Protein AF-A0A1S5WII3-F1 (afdb_monomer)

pLDDT: mean 76.8, std 13.53, range [37.09, 96.19]

Mean predicted aligned error: 13.71 Å

Secondary structure (DSSP, 8-state):
-HHHHHHHHHHHHHHHHHHHHHHHHHHHHHHHHHH-HHHHHHHHHHHHTTS-HHHHHHHHHHHHHHHHHHHHHHHHHHHHHHHHHHHHHHHHHS--HHHHHHHHHHHHHHHHHHHHHHHHHHH----SSS----TTTSGGGGTTS-TTPPPPGGGGT--TTTTTSSS------HHHHHHHTPPPHHHHHHHHHHHHHHHHHHHHHHHHHH-

Organism: Taenia solium (NCBI:txid6204)

Sequence (211 aa):
MNCLLGCVRLILAFLNLLLFIAFAVVGVIGLLLKYNSKFLFGLLEKATAKWPQKEMQDVVQFIQSNGSGLAIGFIVLGFAVAIIALIGLFALFCKNRFLGFIYIALLAVLSIIELGLIIYLFAIPGNDGGEFCCGLKGFGDFDGLLPSLQYPPPCCKVNITTASSAQPPKTCDQNEAKKESVGGCSEKVEDFLAKYKSLFIGISCGVLVFQ

Solvent-accessible surface area (backbone atoms only — not comparable to full-atom values): 11504 Å² total; per-residue (Å²): 117,68,66,61,56,49,50,52,51,52,50,52,39,51,51,25,50,52,48,21,53,55,25,40,50,41,15,50,49,13,48,39,49,66,77,29,64,70,58,39,51,53,50,48,52,60,51,56,75,74,51,63,76,72,67,46,55,57,51,50,51,47,44,70,76,41,34,71,57,53,20,50,48,32,29,53,55,13,43,51,52,17,52,49,22,48,43,43,36,47,21,69,71,68,69,39,67,68,46,40,51,51,37,52,53,52,49,54,53,49,54,51,51,51,52,51,49,53,52,46,59,65,72,53,83,83,82,70,97,69,75,60,46,12,53,59,81,7,61,72,72,59,65,89,79,47,101,81,65,72,49,62,46,38,24,53,72,37,61,73,79,57,60,77,58,92,61,84,66,82,77,30,45,74,68,51,23,60,69,58,61,30,49,24,36,46,63,53,39,50,50,54,38,69,73,41,40,69,57,54,51,50,51,53,50,52,51,61,75,70,103

Structure (mmCIF, N/CA/C/O backbone):
data_AF-A0A1S5WII3-F1
#
_entry.id   AF-A0A1S5WII3-F1
#
loop_
_atom_site.group_PDB
_atom_site.id
_atom_site.type_symbol
_atom_site.label_atom_id
_atom_site.label_alt_id
_atom_site.label_comp_id
_atom_site.label_asym_id
_atom_site.label_entity_id
_atom_site.label_seq_id
_atom_site.pdbx_PDB_ins_code
_atom_site.Cartn_x
_atom_site.Cartn_y
_atom_site.Cartn_z
_atom_site.occupancy
_atom_site.B_iso_or_equiv
_atom_site.auth_seq_id
_atom_site.auth_comp_id
_atom_site.auth_asym_id
_atom_site.auth_atom_id
_atom_site.pdbx_PDB_model_num
ATOM 1 N N . MET A 1 1 ? -30.736 15.288 17.020 1.00 61.25 1 MET A N 1
ATOM 2 C CA . MET A 1 1 ? -29.401 15.169 16.378 1.00 61.25 1 MET A CA 1
ATOM 3 C C . MET A 1 1 ? -28.445 14.177 17.058 1.00 61.25 1 MET A C 1
ATOM 5 O O . MET A 1 1 ? -27.519 13.725 16.401 1.00 61.25 1 MET A O 1
ATOM 9 N N . ASN A 1 2 ? -28.673 13.752 18.311 1.00 71.12 2 ASN A N 1
ATOM 10 C CA . ASN A 1 2 ? -27.743 12.849 19.019 1.00 71.12 2 ASN A CA 1
ATOM 11 C C . ASN A 1 2 ? -27.770 11.385 18.535 1.00 71.12 2 ASN A C 1
ATOM 13 O O . ASN A 1 2 ? -26.749 10.708 18.592 1.00 71.12 2 ASN A O 1
ATOM 17 N N . CYS A 1 3 ? -28.907 10.904 18.017 1.00 76.81 3 CYS A N 1
ATOM 18 C CA . CYS A 1 3 ? -29.034 9.530 17.515 1.00 76.81 3 CYS A CA 1
ATOM 19 C C . CYS A 1 3 ? -28.255 9.314 16.200 1.00 76.81 3 CYS A C 1
ATOM 21 O O . CYS A 1 3 ? -27.543 8.323 16.064 1.00 76.81 3 CYS A O 1
ATOM 23 N N . LEU A 1 4 ? -28.297 10.293 15.284 1.00 81.94 4 LEU A N 1
ATOM 24 C CA . LEU A 1 4 ? -27.540 10.268 14.025 1.00 81.94 4 LEU A CA 1
ATOM 25 C C . LEU A 1 4 ? -26.026 10.237 14.289 1.00 81.94 4 LEU A C 1
ATOM 27 O O . LEU A 1 4 ? -25.313 9.412 13.729 1.00 81.94 4 LEU A O 1
ATOM 31 N N . LEU A 1 5 ? -25.543 11.086 15.203 1.00 80.00 5 LEU A N 1
ATOM 32 C CA . LEU A 1 5 ? -24.127 11.138 15.572 1.00 80.00 5 LEU A CA 1
ATOM 33 C C . LEU A 1 5 ? -23.656 9.843 16.260 1.00 80.00 5 LEU A C 1
ATOM 35 O O . LEU A 1 5 ? -22.526 9.408 16.048 1.00 80.00 5 LEU A O 1
ATOM 39 N N . GLY A 1 6 ? -24.525 9.214 17.060 1.00 82.56 6 GLY A N 1
ATOM 40 C CA . GLY A 1 6 ? -24.278 7.892 17.639 1.00 82.56 6 GLY A CA 1
ATOM 41 C C . GLY A 1 6 ? -24.172 6.795 16.575 1.00 82.56 6 GLY A C 1
ATOM 42 O O . GLY A 1 6 ? -23.218 6.021 16.603 1.00 82.56 6 GLY A O 1
ATOM 43 N N . CYS A 1 7 ? -25.089 6.779 15.601 1.00 86.62 7 CYS A N 1
ATOM 44 C CA . CYS A 1 7 ? -25.053 5.833 14.481 1.00 86.62 7 CYS A CA 1
ATOM 45 C C . CYS A 1 7 ? -23.774 5.983 13.651 1.00 86.62 7 CYS A C 1
ATOM 47 O O . CYS A 1 7 ? -23.116 4.987 13.369 1.00 86.62 7 CYS A O 1
ATOM 49 N N . VAL A 1 8 ? -23.374 7.216 13.323 1.00 87.06 8 VAL A N 1
ATOM 50 C CA . VAL A 1 8 ? -22.140 7.479 12.562 1.00 87.06 8 VAL A CA 1
ATOM 51 C C . VAL A 1 8 ? -20.910 6.940 13.294 1.00 87.06 8 VAL A C 1
ATOM 53 O O . VAL A 1 8 ? -20.083 6.271 12.684 1.00 87.06 8 VAL A O 1
ATOM 56 N N . ARG A 1 9 ? -20.797 7.152 14.611 1.00 86.19 9 ARG A N 1
ATOM 57 C CA . ARG A 1 9 ? -19.676 6.606 15.398 1.00 86.19 9 ARG A CA 1
ATOM 58 C C . ARG A 1 9 ? -19.651 5.084 15.411 1.00 86.19 9 ARG A C 1
ATOM 60 O O . ARG A 1 9 ? -18.575 4.505 15.335 1.00 86.19 9 ARG A O 1
ATOM 67 N N . LEU A 1 10 ? -20.818 4.451 15.510 1.00 87.94 10 LEU A N 1
ATOM 68 C CA . LEU A 1 10 ? -20.926 2.996 15.509 1.00 87.94 10 LEU A CA 1
ATOM 69 C C . LEU A 1 10 ? -20.532 2.408 14.147 1.00 87.94 10 LEU A C 1
ATOM 71 O O . LEU A 1 10 ? -19.788 1.432 14.101 1.00 87.94 10 LEU A O 1
ATOM 75 N N . ILE A 1 11 ? -20.952 3.048 13.052 1.00 90.50 11 ILE A N 1
ATOM 76 C CA . ILE A 1 11 ? -20.539 2.681 11.692 1.00 90.50 11 ILE A CA 1
ATOM 77 C C . ILE A 1 11 ? -19.024 2.842 11.537 1.00 90.50 11 ILE A C 1
ATOM 79 O O . ILE A 1 11 ? -18.358 1.902 11.119 1.00 90.50 11 ILE A O 1
ATOM 83 N N . LEU A 1 12 ? -18.454 3.983 11.935 1.00 87.50 12 LEU A N 1
ATOM 84 C CA . LEU A 1 12 ? -17.006 4.218 11.855 1.00 87.50 12 LEU A CA 1
ATOM 85 C C . LEU A 1 12 ? -16.199 3.229 12.707 1.00 87.50 12 LEU A C 1
ATOM 87 O O . LEU A 1 12 ? -15.125 2.796 12.291 1.00 87.50 12 LEU A O 1
ATOM 91 N N . ALA A 1 13 ? -16.705 2.849 13.882 1.00 90.25 13 ALA A N 1
ATOM 92 C CA . ALA A 1 13 ? -16.065 1.848 14.731 1.00 90.25 13 ALA A CA 1
ATOM 93 C C . ALA A 1 13 ? -16.094 0.465 14.069 1.00 90.25 13 ALA A C 1
ATOM 95 O O . ALA A 1 13 ? -15.082 -0.232 14.048 1.00 90.25 13 ALA A O 1
ATOM 96 N N . PHE A 1 14 ? -17.230 0.093 13.477 1.00 92.38 14 PHE A N 1
ATOM 97 C CA . PHE A 1 14 ? -17.367 -1.155 12.733 1.00 92.38 14 PHE A CA 1
ATOM 98 C C . PHE A 1 14 ? -16.439 -1.200 11.510 1.00 92.38 14 PHE A C 1
ATOM 100 O O . PHE A 1 14 ? -15.749 -2.195 11.302 1.00 92.38 14 PHE A O 1
ATOM 107 N N . LEU A 1 15 ? -16.357 -0.112 10.742 1.00 91.00 15 LEU A N 1
ATOM 108 C CA . LEU A 1 15 ? -15.460 -0.006 9.590 1.00 91.00 15 LEU A CA 1
ATOM 109 C C . LEU A 1 15 ? -13.981 -0.093 9.999 1.00 91.00 15 LEU A C 1
ATOM 111 O O . LEU A 1 15 ? -13.233 -0.845 9.380 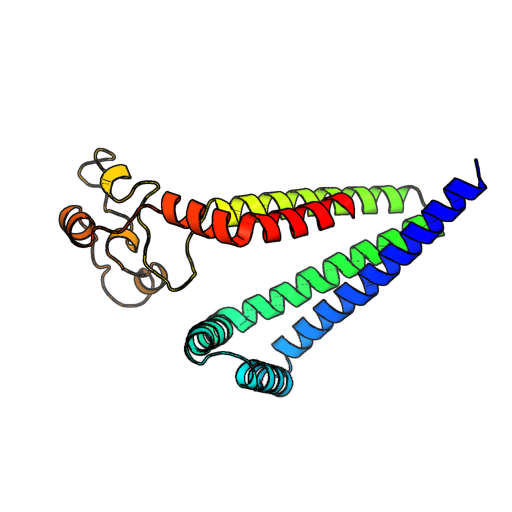1.00 91.00 15 LEU A O 1
ATOM 115 N N . ASN A 1 16 ? -13.564 0.594 11.069 1.00 90.50 16 ASN A N 1
ATOM 116 C CA . ASN A 1 16 ? -12.197 0.478 11.597 1.00 90.50 16 ASN A CA 1
ATOM 117 C C . ASN A 1 16 ? -11.889 -0.933 12.115 1.00 90.50 16 ASN A C 1
ATOM 119 O O . ASN A 1 16 ? -10.779 -1.424 11.930 1.00 90.50 16 ASN A O 1
ATOM 123 N N . LEU A 1 17 ? -12.863 -1.615 12.723 1.00 93.75 17 LEU A N 1
ATOM 124 C CA . LEU A 1 17 ? -12.699 -3.007 13.138 1.00 93.75 17 LEU A CA 1
ATOM 125 C C . LEU A 1 17 ? -12.511 -3.938 11.932 1.00 93.75 17 LEU A C 1
ATOM 127 O O . LEU A 1 17 ? -11.623 -4.790 11.951 1.00 93.75 17 LEU A O 1
ATOM 131 N N . LEU A 1 18 ? -13.306 -3.766 10.872 1.00 93.88 18 LEU A N 1
ATOM 132 C CA . LEU A 1 18 ? -13.131 -4.523 9.631 1.00 93.88 18 LEU A CA 1
ATOM 133 C C . LEU A 1 18 ? -11.765 -4.251 8.993 1.00 93.88 18 LEU A C 1
ATOM 135 O O . LEU A 1 18 ? -11.091 -5.196 8.581 1.00 93.88 18 LEU A O 1
ATOM 139 N N . LEU A 1 19 ? -11.335 -2.987 8.962 1.00 90.56 19 LEU A N 1
ATOM 140 C CA . LEU A 1 19 ? -10.027 -2.592 8.443 1.00 90.56 19 LEU A CA 1
ATOM 141 C C . LEU A 1 19 ? -8.892 -3.243 9.243 1.00 90.56 19 LEU A C 1
ATOM 143 O O . LEU A 1 19 ? -7.985 -3.828 8.655 1.00 90.56 19 LEU A O 1
ATOM 147 N N . PHE A 1 20 ? -8.978 -3.210 10.577 1.00 95.25 20 PHE A N 1
ATOM 148 C CA . PHE A 1 20 ? -8.027 -3.875 11.466 1.00 95.25 20 PHE A CA 1
ATOM 149 C C . PHE A 1 20 ? -7.900 -5.365 11.139 1.00 95.25 20 PHE A C 1
ATOM 151 O O . PHE A 1 20 ? -6.789 -5.853 10.943 1.00 95.25 20 PHE A O 1
ATOM 158 N N . ILE A 1 21 ? -9.026 -6.078 11.031 1.00 95.75 21 ILE A N 1
ATOM 159 C CA . ILE A 1 21 ? -9.029 -7.517 10.738 1.00 95.75 21 ILE A CA 1
ATOM 160 C C . ILE A 1 21 ? -8.414 -7.785 9.360 1.00 95.75 21 ILE A C 1
ATOM 162 O O . ILE A 1 21 ? -7.539 -8.642 9.238 1.00 95.75 21 ILE A O 1
ATOM 166 N N . ALA A 1 22 ? -8.829 -7.044 8.329 1.00 94.00 22 ALA A N 1
ATOM 167 C CA . ALA A 1 22 ? -8.343 -7.235 6.966 1.00 94.00 22 ALA A CA 1
ATOM 168 C C . ALA A 1 22 ? -6.824 -7.024 6.864 1.00 94.00 22 ALA A C 1
ATOM 170 O O . ALA A 1 22 ? -6.108 -7.881 6.343 1.00 94.00 22 ALA A O 1
ATOM 171 N N . PHE A 1 23 ? -6.310 -5.923 7.411 1.00 94.75 23 PHE A N 1
ATOM 172 C CA . PHE A 1 23 ? -4.886 -5.600 7.332 1.00 94.75 23 PHE A CA 1
ATOM 173 C C . PHE A 1 23 ? -4.023 -6.444 8.279 1.00 94.75 23 PHE A C 1
ATOM 175 O O . PHE A 1 23 ? -2.887 -6.771 7.931 1.00 94.75 23 PHE A O 1
ATOM 182 N N . ALA A 1 24 ? -4.565 -6.904 9.412 1.00 96.19 24 ALA A N 1
ATOM 183 C CA . ALA A 1 24 ? -3.902 -7.911 10.239 1.00 96.19 24 ALA A CA 1
ATOM 184 C C . ALA A 1 24 ? -3.731 -9.233 9.474 1.00 96.19 24 ALA A C 1
ATOM 186 O O . ALA A 1 24 ? -2.649 -9.819 9.502 1.00 96.19 24 ALA A O 1
ATOM 187 N N . VAL A 1 25 ? -4.754 -9.677 8.731 1.00 95.88 25 VAL A N 1
ATOM 188 C CA . VAL A 1 25 ? -4.652 -10.857 7.856 1.00 95.88 25 VAL A CA 1
ATOM 189 C C . VAL A 1 25 ? -3.589 -10.648 6.777 1.00 95.88 25 VAL A C 1
ATOM 191 O O . VAL A 1 25 ? -2.767 -11.539 6.575 1.00 95.88 25 VAL A O 1
ATOM 194 N N . VAL A 1 26 ? -3.535 -9.476 6.135 1.00 94.12 26 VAL A N 1
ATOM 195 C CA . VAL A 1 26 ? -2.478 -9.147 5.156 1.00 94.12 26 VAL A CA 1
ATOM 196 C C . VAL A 1 26 ? -1.083 -9.218 5.788 1.00 94.12 26 VAL A C 1
ATOM 198 O O . VAL A 1 26 ? -0.190 -9.847 5.219 1.00 94.12 26 VAL A O 1
ATOM 201 N N . GLY A 1 27 ? -0.892 -8.653 6.984 1.00 95.25 27 GLY A N 1
ATOM 202 C CA . GLY A 1 27 ? 0.381 -8.721 7.709 1.00 95.25 27 GLY A CA 1
ATOM 203 C C . GLY A 1 27 ? 0.788 -10.156 8.061 1.00 95.25 27 GLY A C 1
ATOM 204 O O . GLY A 1 27 ? 1.945 -10.543 7.875 1.00 95.25 27 GLY A O 1
ATOM 205 N N . VAL A 1 28 ? -0.170 -10.984 8.494 1.00 96.19 28 VAL A N 1
ATOM 206 C CA . VAL A 1 28 ? 0.046 -12.417 8.761 1.00 96.19 28 VAL A CA 1
ATOM 207 C C . VAL A 1 28 ? 0.386 -13.179 7.479 1.00 96.19 28 VAL A C 1
ATOM 209 O O . VAL A 1 28 ? 1.297 -14.005 7.492 1.00 96.19 28 VAL A O 1
ATOM 212 N N . ILE A 1 29 ? -0.277 -12.889 6.357 1.00 92.19 29 ILE A N 1
ATOM 213 C CA . ILE A 1 29 ? 0.077 -13.460 5.049 1.00 92.19 29 ILE A CA 1
ATOM 214 C C . ILE A 1 29 ? 1.508 -13.063 4.674 1.00 92.19 29 ILE A C 1
ATOM 216 O O . ILE A 1 29 ? 2.274 -13.925 4.254 1.00 92.19 29 ILE A O 1
ATOM 220 N N . GLY A 1 30 ? 1.907 -11.807 4.886 1.00 91.44 30 GLY A N 1
ATOM 221 C CA . GLY A 1 30 ? 3.286 -11.356 4.686 1.00 91.44 30 GLY A CA 1
ATOM 222 C C . GLY A 1 30 ? 4.299 -12.149 5.523 1.00 91.44 30 GLY A C 1
ATOM 223 O O . GLY A 1 30 ? 5.314 -12.608 4.994 1.00 91.44 30 GLY A O 1
ATOM 224 N N . LEU A 1 31 ? 4.000 -12.391 6.806 1.00 93.38 31 LEU A N 1
ATOM 225 C CA . LEU A 1 31 ? 4.823 -13.239 7.682 1.00 93.38 31 LEU A CA 1
ATOM 226 C C . LEU A 1 31 ? 4.920 -14.673 7.156 1.00 93.38 31 LEU A C 1
ATOM 228 O O . LEU A 1 31 ? 6.014 -15.236 7.103 1.00 93.38 31 LEU A O 1
ATOM 232 N N . LEU A 1 32 ? 3.797 -15.260 6.738 1.00 91.38 32 LEU A N 1
ATOM 233 C CA . LEU A 1 32 ? 3.771 -16.608 6.175 1.00 91.38 32 LEU A CA 1
ATOM 234 C C . LEU A 1 32 ? 4.568 -16.686 4.870 1.00 91.38 32 LEU A C 1
ATOM 236 O O . LEU A 1 32 ? 5.340 -17.621 4.694 1.00 91.38 32 LEU A O 1
ATOM 240 N N . LEU A 1 33 ? 4.453 -15.694 3.988 1.00 86.19 33 LEU A N 1
ATOM 241 C CA . LEU A 1 33 ? 5.244 -15.629 2.759 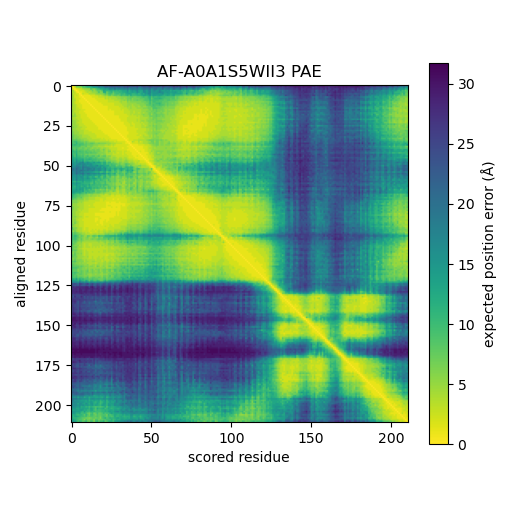1.00 86.19 33 LEU A CA 1
ATOM 242 C C . LEU A 1 33 ? 6.746 -15.526 3.053 1.00 86.19 33 LEU A C 1
ATOM 244 O O . LEU A 1 33 ? 7.544 -16.152 2.359 1.00 86.19 33 LEU A O 1
ATOM 248 N N . LYS A 1 34 ? 7.141 -14.774 4.089 1.00 87.94 34 LYS A N 1
ATOM 249 C CA . LYS A 1 34 ? 8.554 -14.595 4.449 1.00 87.94 34 LYS A CA 1
ATOM 250 C C . LYS A 1 34 ? 9.165 -15.819 5.130 1.00 87.94 34 LYS A C 1
ATOM 252 O O . LYS A 1 34 ? 10.302 -16.175 4.825 1.00 87.94 34 LYS A O 1
ATOM 257 N N . TYR A 1 35 ? 8.449 -16.421 6.076 1.00 89.44 35 TYR A N 1
ATOM 258 C CA . TYR A 1 35 ? 9.001 -17.438 6.977 1.00 89.44 35 TYR A CA 1
ATOM 259 C C . TYR A 1 35 ? 8.551 -18.866 6.657 1.00 89.44 35 TYR A C 1
ATOM 261 O O . TYR A 1 35 ? 9.137 -19.814 7.176 1.00 89.44 35 TYR A O 1
ATOM 269 N N . ASN A 1 36 ? 7.542 -19.052 5.802 1.00 89.38 36 ASN A N 1
ATOM 270 C CA . ASN A 1 36 ? 7.008 -20.366 5.462 1.00 89.38 36 ASN A CA 1
ATOM 271 C C . ASN A 1 36 ? 7.090 -20.633 3.951 1.00 89.38 36 ASN A C 1
ATOM 273 O O . ASN A 1 36 ? 6.155 -20.386 3.189 1.00 89.38 36 ASN A O 1
ATOM 277 N N . SER A 1 37 ? 8.212 -21.221 3.526 1.00 81.38 37 SER A N 1
ATOM 278 C CA . SER A 1 37 ? 8.442 -21.594 2.125 1.00 81.38 37 SER A CA 1
ATOM 279 C C . SER A 1 37 ? 7.389 -22.568 1.589 1.00 81.38 37 SER A C 1
ATOM 281 O O . SER A 1 37 ? 6.963 -22.421 0.449 1.00 81.38 37 SER A O 1
ATOM 283 N N . LYS A 1 38 ? 6.899 -23.515 2.405 1.00 87.12 38 LYS A N 1
ATOM 284 C CA . LYS A 1 38 ? 5.834 -24.453 2.001 1.00 87.12 38 LYS A CA 1
ATOM 285 C C . LYS A 1 38 ? 4.534 -23.724 1.672 1.00 87.12 38 LYS A C 1
ATOM 287 O O . LYS A 1 38 ? 3.862 -24.077 0.707 1.00 87.12 38 LYS A O 1
ATOM 292 N N . PHE A 1 39 ? 4.189 -22.707 2.460 1.00 84.31 39 PHE A N 1
ATOM 293 C CA . PHE A 1 39 ? 3.018 -21.875 2.202 1.00 84.31 39 PHE A CA 1
ATOM 294 C C . PHE A 1 39 ? 3.182 -21.060 0.914 1.00 84.31 39 PHE A C 1
ATOM 296 O O . PHE A 1 39 ? 2.267 -21.043 0.092 1.00 84.31 39 PHE A O 1
ATOM 303 N N . LEU A 1 40 ? 4.357 -20.455 0.701 1.00 80.62 40 LEU A N 1
ATOM 304 C CA . LEU A 1 40 ? 4.670 -19.726 -0.529 1.00 80.62 40 LEU A CA 1
ATOM 305 C C . LEU A 1 40 ? 4.581 -20.633 -1.762 1.00 80.62 40 LEU A C 1
ATOM 307 O O . LEU A 1 40 ? 3.879 -20.283 -2.706 1.00 80.62 40 LEU A O 1
ATOM 311 N N . PHE A 1 41 ? 5.220 -21.808 -1.745 1.00 79.44 41 PHE A N 1
ATOM 312 C CA . PHE A 1 41 ? 5.157 -22.763 -2.857 1.00 79.44 41 PHE A CA 1
ATOM 313 C C . PHE A 1 41 ? 3.734 -23.267 -3.108 1.00 79.44 41 PHE A C 1
ATOM 315 O O . PHE A 1 41 ? 3.321 -23.326 -4.259 1.00 79.44 41 PHE A O 1
ATOM 322 N N . GLY A 1 42 ? 2.955 -23.556 -2.061 1.00 83.62 42 GLY A N 1
ATOM 323 C CA . GLY A 1 42 ? 1.564 -23.989 -2.214 1.00 83.62 42 GLY A CA 1
ATOM 324 C C . GLY A 1 42 ? 0.633 -22.899 -2.762 1.00 83.62 42 GLY A C 1
ATOM 325 O O . GLY A 1 42 ? -0.309 -23.204 -3.494 1.00 83.62 42 GLY A O 1
ATOM 326 N N . LEU A 1 43 ? 0.882 -21.623 -2.440 1.00 81.94 43 LEU A N 1
ATOM 327 C CA . LEU A 1 43 ? 0.194 -20.497 -3.081 1.00 81.94 43 LEU A CA 1
ATOM 328 C C . LEU A 1 43 ? 0.617 -20.344 -4.540 1.00 81.94 43 LEU A C 1
ATOM 330 O O . LEU A 1 43 ? -0.252 -20.169 -5.395 1.00 81.94 43 LEU A O 1
ATOM 334 N N . LEU A 1 44 ? 1.921 -20.447 -4.814 1.00 74.12 44 LEU A N 1
ATOM 335 C CA . LEU A 1 44 ? 2.459 -20.402 -6.169 1.00 74.12 44 LEU A CA 1
ATOM 336 C C . LEU A 1 44 ? 1.827 -21.498 -7.023 1.00 74.12 44 LEU A C 1
ATOM 338 O O . LEU A 1 44 ? 1.331 -21.189 -8.088 1.00 74.12 44 LEU A O 1
ATOM 342 N N . GLU A 1 45 ? 1.762 -22.736 -6.533 1.00 79.44 45 GLU A N 1
ATOM 343 C CA . GLU A 1 45 ? 1.194 -23.887 -7.245 1.00 79.44 45 GLU A CA 1
ATOM 344 C C . GLU A 1 45 ? -0.299 -23.705 -7.577 1.00 79.44 45 GLU A C 1
ATOM 346 O O . GLU A 1 45 ? -0.769 -24.004 -8.675 1.00 79.44 45 GLU A O 1
ATOM 351 N N . LYS A 1 46 ? -1.077 -23.161 -6.636 1.00 80.75 46 LYS A N 1
ATOM 352 C CA . LYS A 1 46 ? -2.504 -22.882 -6.865 1.00 80.75 46 LYS A CA 1
ATOM 353 C C . LYS A 1 46 ? -2.727 -21.725 -7.831 1.00 80.75 46 LYS A C 1
ATOM 355 O O . LYS A 1 46 ? -3.681 -21.762 -8.609 1.00 80.75 46 LYS A O 1
ATOM 360 N N . ALA A 1 47 ? -1.885 -20.697 -7.761 1.00 74.31 47 ALA A N 1
ATOM 361 C CA . ALA A 1 47 ? -1.893 -19.608 -8.727 1.00 74.31 47 ALA A CA 1
ATOM 362 C C . ALA A 1 47 ? -1.457 -20.119 -10.108 1.00 74.31 47 ALA A C 1
ATOM 364 O O . ALA A 1 47 ? -2.087 -19.787 -11.113 1.00 74.31 47 ALA A O 1
ATOM 365 N N . THR A 1 48 ? -0.459 -21.008 -10.146 1.00 69.06 48 THR A N 1
ATOM 366 C CA . THR A 1 48 ? 0.095 -21.548 -11.382 1.00 69.06 48 THR A CA 1
ATOM 367 C C . THR A 1 48 ? -0.841 -22.498 -12.106 1.00 69.06 48 THR A C 1
ATOM 369 O O . THR A 1 48 ? -0.857 -22.529 -13.332 1.00 69.06 48 THR A O 1
ATOM 372 N N . ALA A 1 49 ? -1.727 -23.182 -11.393 1.00 78.38 49 ALA A N 1
ATOM 373 C CA . ALA A 1 49 ? -2.777 -23.973 -12.024 1.00 78.38 49 ALA A CA 1
ATOM 374 C C . ALA A 1 49 ? -3.821 -23.131 -12.795 1.00 78.38 49 ALA A C 1
ATOM 376 O O . ALA A 1 49 ? -4.536 -23.676 -13.634 1.00 78.38 49 ALA A O 1
ATOM 377 N N . LYS A 1 50 ? -3.955 -21.825 -12.509 1.00 79.06 50 LYS A N 1
ATOM 378 C CA . LYS A 1 50 ? -5.011 -20.965 -13.080 1.00 79.06 50 LYS A CA 1
ATOM 379 C C . LYS A 1 50 ? -4.543 -19.987 -14.156 1.00 79.06 50 LYS A C 1
ATOM 381 O O . LYS A 1 50 ? -5.398 -19.397 -14.816 1.00 79.06 50 LYS A O 1
ATOM 386 N N . TRP A 1 51 ? -3.241 -19.777 -14.325 1.00 69.69 51 TRP A N 1
ATOM 387 C CA . TRP A 1 51 ? -2.716 -18.716 -15.188 1.00 69.69 51 TRP A CA 1
ATOM 388 C C . TRP A 1 51 ? -2.014 -19.219 -16.456 1.00 69.69 51 TRP A C 1
ATOM 390 O O . TRP A 1 51 ? -1.435 -20.304 -16.460 1.00 69.69 51 TRP A O 1
ATOM 400 N N . PRO A 1 52 ? -2.056 -18.431 -17.551 1.00 71.44 52 PRO A N 1
ATOM 401 C CA . PRO A 1 52 ? -1.366 -18.756 -18.792 1.00 71.44 52 PRO A CA 1
ATOM 402 C C . PRO A 1 52 ? 0.157 -18.747 -18.602 1.00 71.44 52 PRO A C 1
ATOM 404 O O . PRO A 1 52 ? 0.724 -17.908 -17.908 1.00 71.44 52 PRO A O 1
ATOM 407 N N . GLN A 1 53 ? 0.831 -19.678 -19.274 1.00 63.69 53 GLN A N 1
ATOM 408 C CA . GLN A 1 53 ? 2.225 -20.052 -19.010 1.00 63.69 53 GLN A CA 1
ATOM 409 C C . GLN A 1 53 ? 3.256 -18.931 -19.249 1.00 63.69 53 GLN A C 1
ATOM 411 O O . GLN A 1 53 ? 4.342 -18.975 -18.678 1.00 63.69 53 GLN A O 1
ATOM 416 N N . LYS A 1 54 ? 2.910 -17.920 -20.059 1.00 55.41 54 LYS A N 1
ATOM 417 C CA . LYS A 1 54 ? 3.779 -16.779 -20.390 1.00 55.41 54 LYS A CA 1
ATOM 418 C C . LYS A 1 54 ? 3.870 -15.748 -19.254 1.00 55.41 54 LYS A C 1
ATOM 420 O O . LYS A 1 54 ? 4.971 -15.423 -18.844 1.00 55.41 54 LYS A O 1
ATOM 425 N N . GLU A 1 55 ? 2.737 -15.331 -18.684 1.00 61.00 55 GLU A N 1
ATOM 426 C CA . GLU A 1 55 ? 2.668 -14.391 -17.539 1.00 61.00 55 GLU A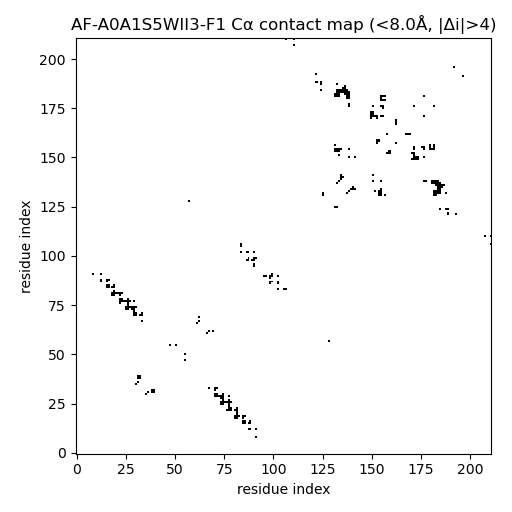 CA 1
ATOM 427 C C . GLU A 1 55 ? 3.352 -14.954 -16.280 1.00 61.00 55 GLU A C 1
ATOM 429 O O . GLU A 1 55 ? 3.772 -14.246 -15.369 1.00 61.00 55 GLU A O 1
ATOM 434 N N . MET A 1 56 ? 3.466 -16.276 -16.221 1.00 60.47 56 MET A N 1
ATOM 435 C CA . MET A 1 56 ? 3.935 -16.989 -15.048 1.00 60.47 56 MET A CA 1
ATOM 436 C C . MET A 1 56 ? 5.438 -17.033 -14.883 1.00 60.47 56 MET A C 1
ATOM 438 O O . MET A 1 56 ? 5.905 -17.029 -13.746 1.00 60.47 56 MET A O 1
ATOM 442 N N . GLN A 1 57 ? 6.202 -17.063 -15.973 1.00 56.50 57 GLN A N 1
ATOM 443 C CA . GLN A 1 57 ? 7.656 -17.010 -15.845 1.00 56.50 57 GLN A CA 1
ATOM 444 C C . GLN A 1 57 ? 8.103 -15.652 -15.300 1.00 56.50 57 GLN A C 1
ATOM 446 O O . GLN A 1 57 ? 8.918 -15.614 -14.379 1.00 56.50 57 GLN A O 1
ATOM 451 N N . ASP A 1 58 ? 7.468 -14.572 -15.755 1.00 58.12 58 ASP A N 1
ATOM 452 C CA . ASP A 1 58 ? 7.778 -13.210 -15.319 1.00 58.12 58 ASP A CA 1
ATOM 453 C C . ASP A 1 58 ? 7.407 -12.986 -13.846 1.00 58.12 58 ASP A C 1
ATOM 455 O O . ASP A 1 58 ? 8.208 -12.473 -13.060 1.00 58.12 58 ASP A O 1
ATOM 459 N N . VAL A 1 59 ? 6.229 -13.454 -13.420 1.00 58.94 59 VAL A N 1
ATOM 460 C CA . VAL A 1 59 ? 5.782 -13.335 -12.021 1.00 58.94 59 VAL A CA 1
ATOM 461 C C . VAL A 1 59 ? 6.635 -14.189 -11.081 1.00 58.94 59 VAL A C 1
ATOM 463 O O . VAL A 1 59 ? 7.004 -13.732 -9.998 1.00 58.94 59 VAL A O 1
ATOM 466 N N . VAL A 1 60 ? 7.000 -15.411 -11.479 1.00 62.97 60 VAL A N 1
ATOM 467 C CA . VAL A 1 60 ? 7.876 -16.276 -10.672 1.00 62.97 60 VAL A CA 1
ATOM 468 C C . VAL A 1 60 ? 9.276 -15.677 -10.557 1.00 62.97 60 VAL A C 1
ATOM 470 O O . VAL A 1 60 ? 9.832 -15.664 -9.458 1.00 62.97 60 VAL A O 1
ATOM 473 N N . GLN A 1 61 ? 9.829 -15.133 -11.643 1.00 61.62 61 GLN A N 1
ATOM 474 C CA . GLN A 1 61 ? 11.135 -14.476 -11.632 1.00 61.62 61 GLN A CA 1
ATOM 475 C C . GLN A 1 61 ? 11.119 -13.206 -10.769 1.00 61.62 61 GLN A C 1
ATOM 477 O O . GLN A 1 61 ? 12.044 -12.982 -9.985 1.00 61.62 61 GLN A O 1
ATOM 482 N N . PHE A 1 62 ? 10.044 -12.418 -10.828 1.00 61.19 62 PHE A N 1
ATOM 483 C CA . PHE A 1 62 ? 9.857 -11.256 -9.962 1.00 61.19 62 PHE A CA 1
ATOM 484 C C . PHE A 1 62 ? 9.757 -11.650 -8.483 1.00 61.19 62 PHE A C 1
ATOM 486 O O . PHE A 1 62 ? 10.411 -11.041 -7.637 1.00 61.19 62 PHE A O 1
ATOM 493 N N . ILE A 1 63 ? 8.995 -12.696 -8.151 1.00 66.06 63 ILE A N 1
ATOM 494 C CA . ILE A 1 63 ? 8.879 -13.201 -6.775 1.00 66.06 63 ILE A CA 1
ATOM 495 C C . ILE A 1 63 ? 10.202 -13.815 -6.298 1.00 66.06 63 ILE A C 1
ATOM 497 O O . ILE A 1 63 ? 10.560 -13.651 -5.137 1.00 66.06 63 ILE A O 1
ATOM 501 N N . GLN A 1 64 ? 10.976 -14.483 -7.150 1.00 63.47 64 GLN A N 1
ATOM 502 C CA . GLN A 1 64 ? 12.295 -14.984 -6.749 1.00 63.47 64 GLN A CA 1
ATOM 503 C C . GLN A 1 64 ? 13.293 -13.848 -6.519 1.00 63.47 64 GLN A C 1
ATOM 505 O O . GLN A 1 64 ? 14.023 -13.873 -5.529 1.00 63.47 64 GLN A O 1
ATOM 510 N N . SER A 1 65 ? 13.294 -12.835 -7.387 1.00 72.44 65 SER A N 1
ATOM 511 C CA . SER A 1 65 ? 14.217 -11.702 -7.289 1.00 72.44 65 SER A CA 1
ATOM 512 C C . SER A 1 65 ? 13.854 -10.745 -6.150 1.00 72.44 65 SER A C 1
ATOM 514 O O . SER A 1 65 ? 14.735 -10.260 -5.447 1.00 72.44 65 SER A O 1
ATOM 516 N N . ASN A 1 66 ? 12.562 -10.473 -5.948 1.00 74.00 66 ASN A N 1
ATOM 517 C CA . ASN A 1 66 ? 12.070 -9.418 -5.054 1.00 74.00 66 ASN A CA 1
ATOM 518 C C . ASN A 1 66 ? 11.137 -9.927 -3.948 1.00 74.00 66 ASN A C 1
ATOM 520 O O . ASN A 1 66 ? 10.679 -9.136 -3.123 1.00 74.00 66 ASN A O 1
ATOM 524 N N . GLY A 1 67 ? 10.852 -11.229 -3.868 1.00 71.75 67 GLY A N 1
ATOM 525 C CA . GLY A 1 67 ? 9.840 -11.783 -2.958 1.00 71.75 67 GLY A CA 1
ATOM 526 C C . GLY A 1 67 ? 10.133 -11.537 -1.486 1.00 71.75 67 GLY A C 1
ATOM 527 O O . GLY A 1 67 ? 9.212 -11.323 -0.702 1.00 71.75 67 GLY A O 1
ATOM 528 N N . SER A 1 68 ? 11.412 -11.463 -1.109 1.00 75.94 68 SER A N 1
ATOM 529 C CA . SER A 1 68 ? 11.789 -11.029 0.237 1.00 75.94 68 SER A CA 1
ATOM 530 C C . SER A 1 68 ? 11.370 -9.586 0.526 1.00 75.94 68 SER A C 1
ATOM 532 O O . SER A 1 68 ? 10.899 -9.325 1.629 1.00 75.94 68 SER A O 1
ATOM 534 N N . GLY A 1 69 ? 11.524 -8.672 -0.435 1.00 79.81 69 GLY A N 1
ATOM 535 C CA . GLY A 1 69 ? 11.103 -7.275 -0.306 1.00 79.81 69 GLY A CA 1
ATOM 536 C C . GLY A 1 69 ? 9.583 -7.131 -0.317 1.00 79.81 69 GLY A C 1
ATOM 537 O O . GLY A 1 69 ? 9.029 -6.431 0.524 1.00 79.81 69 GLY A O 1
ATOM 538 N N . LEU A 1 70 ? 8.900 -7.872 -1.192 1.00 78.62 70 LEU A N 1
ATOM 539 C CA . LEU A 1 70 ? 7.439 -7.878 -1.288 1.00 78.62 70 LEU A CA 1
ATOM 540 C C . LEU A 1 70 ? 6.776 -8.401 -0.003 1.00 78.62 70 LEU A C 1
ATOM 542 O O . LEU A 1 70 ? 5.846 -7.783 0.510 1.00 78.62 70 LEU A O 1
ATOM 546 N N . ALA A 1 71 ? 7.300 -9.489 0.571 1.00 87.50 71 ALA A N 1
ATOM 547 C CA . ALA A 1 71 ? 6.810 -10.015 1.842 1.00 87.50 71 ALA A CA 1
ATOM 548 C C . ALA A 1 71 ? 7.033 -9.024 2.998 1.00 87.50 71 ALA A C 1
ATOM 550 O O . ALA A 1 71 ? 6.127 -8.811 3.800 1.00 87.50 71 ALA A O 1
ATOM 551 N N . ILE A 1 72 ? 8.202 -8.373 3.059 1.00 89.12 72 ILE A N 1
ATOM 552 C CA . ILE A 1 72 ? 8.468 -7.308 4.041 1.00 89.12 72 ILE A CA 1
ATOM 553 C C . ILE A 1 72 ? 7.487 -6.142 3.851 1.00 89.12 72 ILE A C 1
ATOM 555 O O . ILE A 1 72 ? 6.947 -5.646 4.838 1.00 89.12 72 ILE A O 1
ATOM 559 N N . GLY A 1 73 ? 7.198 -5.754 2.606 1.00 88.50 73 GLY A N 1
ATOM 560 C CA . GLY A 1 73 ? 6.204 -4.731 2.282 1.00 88.50 73 GLY A CA 1
ATOM 561 C C . GLY A 1 73 ? 4.820 -5.061 2.844 1.00 88.50 73 GLY A C 1
ATOM 562 O O . GLY A 1 73 ? 4.233 -4.232 3.537 1.00 88.50 73 GLY A O 1
ATOM 563 N N . PHE A 1 74 ? 4.330 -6.288 2.638 1.00 89.75 74 PHE A N 1
ATOM 564 C CA . PHE A 1 74 ? 3.050 -6.729 3.207 1.00 89.75 74 PHE A CA 1
ATOM 565 C C . PHE A 1 74 ? 3.040 -6.761 4.737 1.00 89.75 74 PHE A C 1
ATOM 567 O O . PHE A 1 74 ? 2.029 -6.400 5.336 1.00 89.75 74 PHE A O 1
ATOM 574 N N . ILE A 1 75 ? 4.146 -7.151 5.380 1.00 93.81 75 ILE A N 1
ATOM 575 C CA . ILE A 1 75 ? 4.263 -7.138 6.847 1.00 93.81 75 ILE A CA 1
ATOM 576 C C . ILE A 1 75 ? 4.149 -5.703 7.367 1.00 93.81 75 ILE A C 1
ATOM 578 O O . ILE A 1 75 ? 3.312 -5.423 8.225 1.00 93.81 75 ILE A O 1
ATOM 582 N N . VAL A 1 76 ? 4.977 -4.793 6.846 1.00 94.12 76 VAL A N 1
ATOM 583 C CA . VAL A 1 76 ? 5.042 -3.408 7.330 1.00 94.12 76 VAL A CA 1
ATOM 584 C C . VAL A 1 76 ? 3.726 -2.687 7.064 1.00 94.12 76 VAL A C 1
ATOM 586 O O . VAL A 1 76 ? 3.150 -2.129 7.995 1.00 94.12 76 VAL A O 1
ATOM 589 N N . LEU A 1 77 ? 3.211 -2.745 5.833 1.00 90.88 77 LEU A N 1
ATOM 590 C CA . LEU A 1 77 ? 1.958 -2.085 5.468 1.00 90.88 77 LEU A CA 1
ATOM 591 C C . LEU A 1 77 ? 0.764 -2.682 6.227 1.00 90.88 77 LEU A C 1
ATOM 593 O O . LEU A 1 77 ? -0.040 -1.940 6.788 1.00 90.88 77 LEU A O 1
ATOM 597 N N . GLY A 1 78 ? 0.678 -4.015 6.295 1.00 93.94 78 GLY A N 1
ATOM 598 C CA . GLY A 1 78 ? -0.389 -4.733 6.991 1.00 93.94 78 GLY A CA 1
ATOM 599 C C . GLY A 1 78 ? -0.486 -4.347 8.465 1.00 93.94 78 GLY A C 1
ATOM 600 O O . GLY A 1 78 ? -1.526 -3.879 8.928 1.00 93.94 78 GLY A O 1
ATOM 601 N N . PHE A 1 79 ? 0.610 -4.474 9.214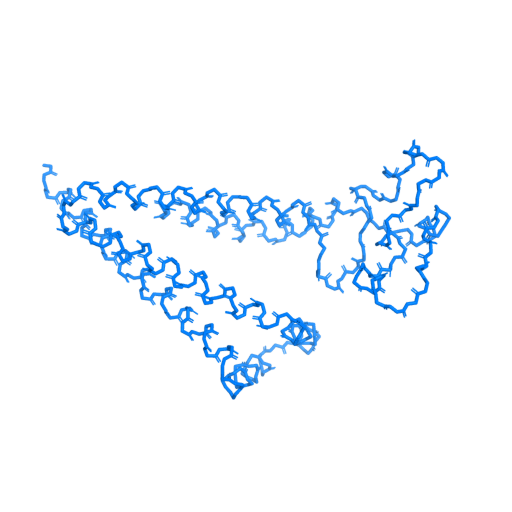 1.00 95.75 79 PHE A N 1
ATOM 602 C CA . PHE A 1 79 ? 0.581 -4.159 10.642 1.00 95.75 79 PHE A CA 1
ATOM 603 C C . PHE A 1 79 ? 0.509 -2.658 10.930 1.00 95.75 79 PHE A C 1
ATOM 605 O O . PHE A 1 79 ? -0.163 -2.279 11.889 1.00 95.75 79 PHE A O 1
ATOM 612 N N . ALA A 1 80 ? 1.125 -1.795 10.115 1.00 93.50 80 ALA A N 1
ATOM 613 C CA . ALA A 1 80 ? 1.024 -0.347 10.305 1.00 93.50 80 ALA A CA 1
ATOM 614 C C . ALA A 1 80 ? -0.429 0.135 10.180 1.00 93.50 80 ALA A C 1
ATOM 616 O O . ALA A 1 80 ? -0.935 0.803 11.084 1.00 93.50 80 ALA A O 1
ATOM 617 N N . VAL A 1 81 ? -1.129 -0.265 9.113 1.00 92.56 81 VAL A N 1
ATOM 618 C CA . VAL A 1 81 ? -2.541 0.098 8.910 1.00 92.56 81 VAL A CA 1
ATOM 619 C C . VAL A 1 81 ? -3.429 -0.532 9.985 1.00 92.56 81 VAL A C 1
ATOM 621 O O . VAL A 1 81 ? -4.315 0.141 10.510 1.00 92.56 81 VAL A O 1
ATOM 624 N N . ALA A 1 82 ? -3.166 -1.780 10.390 1.00 95.00 82 ALA A N 1
ATOM 625 C CA . ALA A 1 82 ? -3.902 -2.416 11.483 1.00 95.00 82 ALA A CA 1
ATOM 626 C C . ALA A 1 82 ? -3.750 -1.644 12.809 1.00 95.00 82 ALA A C 1
ATOM 628 O O . ALA A 1 82 ? -4.738 -1.408 13.505 1.00 95.00 82 ALA A O 1
ATOM 629 N N . ILE A 1 83 ? -2.543 -1.185 13.152 1.00 95.00 83 ILE A N 1
ATOM 630 C CA . ILE A 1 83 ? -2.313 -0.370 14.355 1.00 95.00 83 ILE A CA 1
ATOM 631 C C . ILE A 1 83 ? -3.076 0.958 14.267 1.00 95.00 83 ILE A C 1
ATOM 633 O O . ILE A 1 83 ? -3.727 1.344 15.237 1.00 95.00 83 ILE A O 1
ATOM 637 N N . ILE A 1 84 ? -3.054 1.636 13.115 1.00 93.81 84 ILE A N 1
ATOM 638 C CA . ILE A 1 84 ? -3.808 2.885 12.902 1.00 93.81 84 ILE A CA 1
ATOM 639 C C . ILE A 1 84 ? -5.313 2.647 13.084 1.00 93.81 84 ILE A C 1
ATOM 641 O O . ILE A 1 84 ? -5.970 3.401 13.803 1.00 93.81 84 ILE A O 1
ATOM 645 N N . ALA A 1 85 ? -5.852 1.571 12.508 1.00 93.38 85 ALA A N 1
ATOM 646 C CA . ALA A 1 85 ? -7.256 1.188 12.650 1.00 93.38 85 ALA A CA 1
ATOM 647 C C . ALA A 1 85 ? -7.636 0.909 14.115 1.00 93.38 85 ALA A C 1
ATOM 649 O O . ALA A 1 85 ? -8.692 1.335 14.590 1.00 93.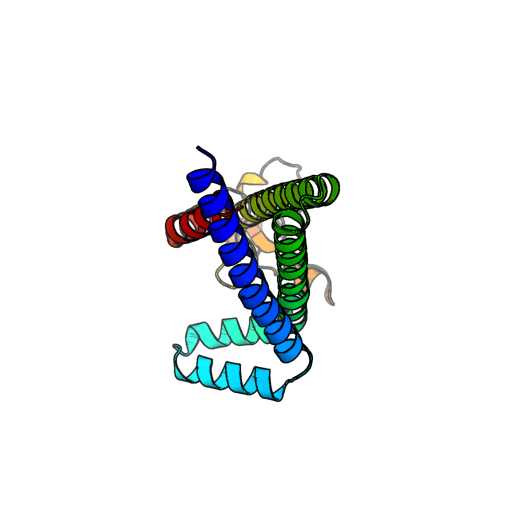38 85 ALA A O 1
ATOM 650 N N . LEU A 1 86 ? -6.747 0.249 14.863 1.00 93.75 86 LEU A N 1
ATOM 651 C CA . LEU A 1 86 ? -6.926 -0.015 16.288 1.00 93.75 86 LEU A CA 1
ATOM 652 C C . LEU A 1 86 ? -6.918 1.285 17.111 1.00 93.75 86 LEU A C 1
ATOM 654 O O . LEU A 1 86 ? -7.769 1.464 17.984 1.00 93.75 86 LEU A O 1
ATOM 658 N N . ILE A 1 87 ? -6.012 2.224 16.811 1.00 93.12 87 ILE A N 1
ATOM 659 C CA . ILE A 1 87 ? -6.004 3.567 17.419 1.00 93.12 87 ILE A CA 1
ATOM 660 C C . ILE A 1 87 ? -7.318 4.298 17.111 1.00 93.12 87 ILE A C 1
ATOM 662 O O . ILE A 1 87 ? -7.886 4.910 18.015 1.00 93.12 87 ILE A O 1
ATOM 666 N N . GLY A 1 88 ? -7.835 4.194 15.883 1.00 90.50 88 GLY A N 1
ATOM 667 C CA . GLY A 1 88 ? -9.136 4.745 15.490 1.00 90.50 88 GLY A CA 1
ATOM 668 C C . GLY A 1 88 ? -10.289 4.176 16.316 1.00 90.50 88 GLY A C 1
ATOM 669 O O . GLY A 1 88 ? -11.131 4.925 16.819 1.00 90.50 88 GLY A O 1
ATOM 670 N N . LEU A 1 89 ? -10.282 2.862 16.549 1.00 91.88 89 LEU A N 1
ATOM 671 C CA . LEU A 1 89 ? -11.259 2.189 17.404 1.00 91.88 89 LEU A CA 1
ATOM 672 C C . LEU A 1 89 ? -11.221 2.743 18.840 1.00 91.88 89 LEU A C 1
ATOM 674 O O . LEU A 1 89 ? -12.257 3.123 19.393 1.00 91.88 89 LEU A O 1
ATOM 678 N N . PHE A 1 90 ? -10.028 2.868 19.428 1.00 90.62 90 PHE A N 1
ATOM 679 C CA . PHE A 1 90 ? -9.859 3.445 20.766 1.00 90.62 90 PHE A CA 1
ATOM 680 C C . PHE A 1 90 ? -10.215 4.936 20.821 1.00 90.62 90 PHE A C 1
ATOM 682 O O . PHE A 1 90 ? -10.835 5.377 21.788 1.00 90.62 90 PHE A O 1
ATOM 689 N N . ALA A 1 91 ? -9.889 5.722 19.795 1.00 88.88 91 ALA A N 1
ATOM 690 C CA . ALA A 1 91 ? -10.275 7.128 19.706 1.00 88.88 91 ALA A CA 1
ATOM 691 C C . ALA A 1 91 ? -11.806 7.305 19.702 1.00 88.88 91 ALA A C 1
ATOM 693 O O . ALA A 1 91 ? -12.321 8.215 20.362 1.00 88.88 91 ALA A O 1
ATOM 694 N N . LEU A 1 92 ? -12.537 6.411 19.024 1.00 86.94 92 LEU A N 1
ATOM 695 C CA . LEU A 1 92 ? -14.002 6.426 18.966 1.00 86.94 92 LEU A CA 1
ATOM 696 C C . LEU A 1 92 ? -14.654 6.010 20.294 1.00 86.94 92 LEU A C 1
ATOM 698 O O . LEU A 1 92 ? -15.625 6.648 20.712 1.00 86.94 92 LEU A O 1
ATOM 702 N N . PHE A 1 93 ? -14.125 4.987 20.977 1.00 84.75 93 PHE A N 1
ATOM 703 C CA . PHE A 1 93 ? -14.707 4.477 22.227 1.00 84.75 93 PHE A CA 1
ATOM 704 C C . PHE A 1 93 ? -14.272 5.241 23.480 1.00 84.75 93 PHE A C 1
ATOM 706 O O . PHE A 1 93 ? -15.101 5.533 24.341 1.00 84.75 93 PHE A O 1
ATOM 713 N N . CYS A 1 94 ? -12.993 5.601 23.602 1.00 81.31 94 CYS A N 1
ATOM 714 C CA . CYS A 1 94 ? -12.454 6.197 24.827 1.00 81.31 94 CYS A CA 1
ATOM 715 C C . CYS A 1 94 ? -12.738 7.701 24.951 1.00 81.31 94 CYS A C 1
ATOM 717 O O . CYS A 1 94 ? -12.352 8.304 25.951 1.00 81.31 94 CYS A O 1
ATOM 719 N N . LYS A 1 95 ? -13.373 8.328 23.943 1.00 76.81 95 LYS A N 1
ATOM 720 C CA . LYS A 1 95 ? -13.637 9.783 23.871 1.00 76.81 95 LYS A CA 1
ATOM 721 C C . LYS A 1 95 ? -12.391 10.625 24.213 1.00 76.81 95 LYS A C 1
ATOM 723 O O . LYS A 1 95 ? -12.498 11.756 24.688 1.00 76.81 95 LYS A O 1
ATOM 728 N N . ASN A 1 96 ? -11.199 10.071 23.987 1.00 82.88 96 ASN A N 1
ATOM 729 C CA . ASN A 1 96 ? -9.943 10.720 24.312 1.00 82.88 96 ASN A CA 1
ATOM 730 C C . ASN A 1 96 ? -9.535 11.600 23.133 1.00 82.88 96 ASN A C 1
ATOM 732 O O . ASN A 1 96 ? -9.170 11.108 22.064 1.00 82.88 96 ASN A O 1
ATOM 736 N N . ARG A 1 97 ? -9.587 12.918 23.340 1.00 84.25 97 ARG A N 1
ATOM 737 C CA . ARG A 1 97 ? -9.295 13.907 22.297 1.00 84.25 97 ARG A CA 1
ATOM 738 C C . ARG A 1 97 ? -7.872 13.767 21.749 1.00 84.25 97 ARG A C 1
ATOM 740 O O . ARG A 1 97 ? -7.666 13.990 20.563 1.00 84.25 97 ARG A O 1
ATOM 747 N N . PHE A 1 98 ? -6.919 13.356 22.586 1.00 88.94 98 PHE A N 1
ATOM 748 C CA . PHE A 1 98 ? -5.527 13.168 22.183 1.00 88.94 98 PHE A CA 1
ATOM 749 C C . PHE A 1 98 ? -5.355 12.001 21.198 1.00 88.94 98 PHE A C 1
ATOM 751 O O . PHE A 1 98 ? -4.710 12.164 20.167 1.00 88.94 98 PHE A O 1
ATOM 758 N N . LEU A 1 99 ? -6.006 10.858 21.456 1.00 86.56 99 LEU A N 1
ATOM 759 C CA . LEU A 1 99 ? -5.989 9.711 20.536 1.00 86.56 99 LEU A CA 1
ATOM 760 C C . LEU A 1 99 ? -6.650 10.046 19.197 1.00 86.56 99 LEU A C 1
ATOM 762 O O . LEU A 1 99 ? -6.148 9.639 18.154 1.00 86.56 99 LEU A O 1
ATOM 766 N N . GLY A 1 100 ? -7.730 10.832 19.218 1.00 85.88 100 GLY A N 1
ATOM 767 C CA . GLY A 1 100 ? -8.363 11.327 17.994 1.00 85.88 100 GLY A CA 1
ATOM 768 C C . GLY A 1 100 ? -7.428 12.199 17.150 1.00 85.88 100 GLY A C 1
ATOM 769 O O . GLY A 1 100 ? -7.366 12.023 15.938 1.00 85.88 100 GLY A O 1
ATOM 770 N N . PHE A 1 101 ? -6.656 13.093 17.777 1.00 89.94 101 PHE A N 1
ATOM 771 C CA . PHE A 1 101 ? -5.663 13.901 17.059 1.00 89.94 101 PHE A CA 1
ATOM 772 C C . PHE A 1 101 ? -4.549 13.051 16.447 1.00 89.94 101 PHE A C 1
ATOM 774 O O . PHE A 1 101 ? -4.200 13.267 15.289 1.00 89.94 101 PHE A O 1
ATOM 781 N N . ILE A 1 102 ? -4.023 12.073 17.193 1.00 92.19 102 ILE A N 1
ATOM 782 C CA . ILE A 1 102 ? -3.009 11.145 16.672 1.00 92.19 102 ILE A CA 1
ATOM 783 C C . ILE A 1 102 ? -3.561 10.367 15.479 1.00 92.19 102 ILE A C 1
ATOM 785 O O . ILE A 1 102 ? -2.896 10.279 14.453 1.00 92.19 102 ILE A O 1
ATOM 789 N N . TYR A 1 103 ? -4.780 9.837 15.591 1.00 89.50 103 TYR A N 1
ATOM 790 C CA . TYR A 1 103 ? -5.423 9.086 14.517 1.00 89.50 103 TYR A CA 1
ATOM 791 C C . TYR A 1 103 ? -5.550 9.913 13.232 1.00 89.50 103 TYR A C 1
ATOM 793 O O . TYR A 1 103 ? -5.105 9.471 12.177 1.00 89.50 103 TYR A O 1
ATOM 801 N N . ILE A 1 104 ? -6.067 11.142 13.330 1.00 88.56 104 ILE A N 1
ATOM 802 C CA . ILE A 1 104 ? -6.212 12.042 12.175 1.00 88.56 104 ILE A CA 1
ATOM 803 C C . ILE A 1 104 ? -4.844 12.401 11.577 1.00 88.56 104 ILE A C 1
ATOM 805 O O . ILE A 1 104 ? -4.695 12.421 10.358 1.00 88.56 104 ILE A O 1
ATOM 809 N N . ALA A 1 105 ? -3.834 12.661 12.412 1.00 92.25 105 ALA A N 1
ATOM 810 C CA . ALA A 1 105 ? -2.487 12.967 11.934 1.00 92.25 105 ALA A CA 1
ATOM 811 C C . ALA A 1 105 ? -1.858 11.779 11.185 1.00 92.25 105 ALA A C 1
ATOM 813 O O . ALA A 1 105 ? -1.253 11.974 10.133 1.00 92.25 105 ALA A O 1
ATOM 814 N N . LEU A 1 106 ? -2.028 10.555 11.695 1.00 91.25 106 LEU A N 1
ATOM 815 C CA . LEU A 1 106 ? -1.536 9.339 11.044 1.00 91.25 106 LEU A CA 1
ATOM 816 C C . LEU A 1 106 ? -2.227 9.097 9.700 1.00 91.25 106 LEU A C 1
ATOM 818 O O . LEU A 1 106 ? -1.540 8.790 8.729 1.00 91.25 106 LEU A O 1
ATOM 822 N N . LEU A 1 107 ? -3.549 9.285 9.625 1.00 87.69 107 LEU A N 1
ATOM 823 C CA . LEU A 1 107 ? -4.286 9.185 8.364 1.00 87.69 107 LEU A CA 1
ATOM 824 C C . LEU A 1 107 ? -3.798 10.214 7.342 1.00 87.69 107 LEU A C 1
ATOM 826 O O . LEU A 1 107 ? -3.486 9.835 6.222 1.00 87.69 107 LEU A O 1
ATOM 830 N N . ALA A 1 108 ? -3.624 11.477 7.739 1.00 88.56 108 ALA A N 1
ATOM 831 C CA . ALA A 1 108 ? -3.137 12.522 6.838 1.00 88.56 108 ALA A CA 1
ATOM 832 C C . ALA A 1 108 ? -1.740 12.214 6.271 1.00 88.56 108 ALA A C 1
ATOM 834 O O . ALA A 1 108 ? -1.488 12.412 5.083 1.00 88.56 108 ALA A O 1
ATOM 835 N N . VAL A 1 109 ? -0.828 11.705 7.107 1.00 91.06 109 VAL A N 1
ATOM 836 C CA . VAL A 1 109 ? 0.501 11.263 6.655 1.00 91.06 109 VAL A CA 1
ATOM 837 C C . VAL A 1 109 ? 0.376 10.108 5.663 1.00 91.06 109 VAL A C 1
ATOM 839 O O . VAL A 1 109 ? 1.065 10.105 4.644 1.00 91.06 109 VAL A O 1
ATOM 842 N N . LEU A 1 110 ? -0.518 9.154 5.929 1.00 87.56 110 LEU A N 1
ATOM 843 C CA . LEU A 1 110 ? -0.746 8.008 5.056 1.00 87.56 110 LEU A CA 1
ATOM 844 C C . LEU A 1 110 ? -1.300 8.447 3.692 1.00 87.56 110 LEU A C 1
ATOM 846 O O . LEU A 1 110 ? -0.761 8.024 2.672 1.00 87.56 110 LEU A O 1
ATOM 850 N N . SER A 1 111 ? -2.251 9.386 3.658 1.00 85.00 111 SER A N 1
ATOM 851 C CA . SER A 1 111 ? -2.770 9.968 2.413 1.00 85.00 111 SER A CA 1
ATOM 852 C C . SER A 1 111 ? -1.682 10.670 1.590 1.00 85.00 111 SER A C 1
ATOM 854 O O . SER A 1 111 ? -1.657 10.560 0.365 1.00 85.00 111 SER A O 1
ATOM 856 N N . ILE A 1 112 ? -0.754 11.387 2.241 1.00 88.06 112 ILE A N 1
ATOM 857 C CA . ILE A 1 112 ? 0.374 12.044 1.556 1.00 88.06 112 ILE A CA 1
ATOM 858 C C . ILE A 1 112 ? 1.325 11.001 0.960 1.00 88.06 112 ILE A C 1
ATOM 860 O O . ILE A 1 112 ? 1.770 11.163 -0.177 1.00 88.06 112 ILE A O 1
ATOM 864 N N . ILE A 1 113 ? 1.630 9.932 1.703 1.00 86.56 113 ILE A N 1
ATOM 865 C CA . ILE A 1 113 ? 2.485 8.840 1.217 1.00 86.56 113 ILE A CA 1
ATOM 866 C C . ILE A 1 113 ? 1.831 8.139 0.027 1.00 86.56 113 ILE A C 1
ATOM 868 O O . ILE A 1 113 ? 2.501 7.918 -0.979 1.00 86.56 113 ILE A O 1
ATOM 872 N N . GLU A 1 114 ? 0.538 7.822 0.110 1.00 83.62 114 GLU A N 1
ATOM 873 C CA . GLU A 1 114 ? -0.208 7.199 -0.986 1.00 83.62 114 GLU A CA 1
ATOM 874 C C . GLU A 1 114 ? -0.194 8.078 -2.234 1.00 83.62 114 GLU A C 1
ATOM 876 O O . GLU A 1 114 ? 0.134 7.594 -3.316 1.00 83.62 114 GLU A O 1
ATOM 881 N N . LEU A 1 115 ? -0.455 9.379 -2.090 1.00 81.06 115 LEU A N 1
ATOM 882 C CA . LEU A 1 115 ? -0.398 10.317 -3.208 1.00 81.06 115 LEU A CA 1
ATOM 883 C C . LEU A 1 115 ? 1.011 10.396 -3.810 1.00 81.06 115 LEU A C 1
ATOM 885 O O . LEU A 1 115 ? 1.163 10.352 -5.029 1.00 81.06 115 LEU A O 1
ATOM 889 N N . GLY A 1 116 ? 2.045 10.469 -2.969 1.00 80.44 116 GLY A N 1
ATOM 890 C CA . GLY A 1 116 ? 3.438 10.473 -3.409 1.00 80.44 116 GLY A CA 1
ATOM 891 C C . GLY A 1 116 ? 3.823 9.191 -4.144 1.00 80.44 116 GLY A C 1
ATOM 892 O O . GLY A 1 116 ? 4.499 9.262 -5.166 1.00 80.44 116 GLY A O 1
ATOM 893 N N . LEU A 1 117 ? 3.353 8.033 -3.677 1.00 78.38 117 LEU A N 1
ATOM 894 C CA . LEU A 1 117 ? 3.617 6.736 -4.295 1.00 78.38 117 LEU A CA 1
ATOM 895 C C . LEU A 1 117 ? 2.872 6.578 -5.624 1.00 78.38 117 LEU A C 1
ATOM 897 O O . LEU A 1 117 ? 3.449 6.061 -6.574 1.00 78.38 117 LEU A O 1
ATOM 901 N N . ILE A 1 118 ? 1.636 7.076 -5.717 1.00 74.25 118 ILE A N 1
ATOM 902 C CA . ILE A 1 118 ? 0.873 7.150 -6.970 1.00 74.25 118 ILE A CA 1
ATOM 903 C C . ILE A 1 118 ? 1.615 8.023 -7.983 1.00 74.25 118 ILE A C 1
ATOM 905 O O . ILE A 1 118 ? 1.850 7.596 -9.110 1.00 74.25 118 ILE A O 1
ATOM 909 N N . ILE A 1 119 ? 2.026 9.227 -7.577 1.00 73.44 119 ILE A N 1
ATOM 910 C CA . ILE A 1 119 ? 2.789 10.138 -8.437 1.00 73.44 119 ILE A CA 1
ATOM 911 C C . ILE A 1 119 ? 4.110 9.491 -8.846 1.00 73.44 119 ILE A C 1
ATOM 913 O O . ILE A 1 119 ? 4.458 9.541 -10.017 1.00 73.44 119 ILE A O 1
ATOM 917 N N . TYR A 1 120 ? 4.827 8.856 -7.919 1.00 69.62 120 TYR A N 1
ATOM 918 C CA . TYR A 1 120 ? 6.094 8.184 -8.195 1.00 69.62 120 TYR A CA 1
ATOM 919 C C . TYR A 1 120 ? 5.930 7.027 -9.186 1.00 69.62 120 TYR A C 1
ATOM 921 O O . TYR A 1 120 ? 6.675 6.963 -10.158 1.00 69.62 120 TYR A O 1
ATOM 929 N N . LEU A 1 121 ? 4.941 6.150 -8.981 1.00 66.81 121 LEU A N 1
ATOM 930 C CA . LEU A 1 121 ? 4.647 5.043 -9.896 1.00 66.81 121 LEU A CA 1
ATOM 931 C C . LEU A 1 121 ? 4.289 5.543 -11.294 1.00 66.81 121 LEU A C 1
ATOM 933 O O . LEU A 1 121 ? 4.694 4.938 -12.281 1.00 66.81 121 LEU A O 1
ATOM 937 N N . PHE A 1 122 ? 3.549 6.647 -11.385 1.00 61.69 122 PHE A N 1
ATOM 938 C CA . PHE A 1 122 ? 3.192 7.234 -12.672 1.00 61.69 122 PHE A CA 1
ATOM 939 C C . PHE A 1 122 ? 4.308 8.074 -13.299 1.00 61.69 122 PHE A C 1
ATOM 941 O O . PHE A 1 122 ? 4.351 8.195 -14.518 1.00 61.69 122 PHE A O 1
ATOM 948 N N . ALA A 1 123 ? 5.219 8.636 -12.506 1.00 60.78 123 ALA A N 1
ATOM 949 C CA . ALA A 1 123 ? 6.320 9.466 -12.991 1.00 60.78 123 ALA A CA 1
ATOM 950 C C . ALA A 1 123 ? 7.589 8.663 -13.317 1.00 60.78 123 ALA A C 1
ATOM 952 O O . ALA A 1 123 ? 8.398 9.133 -14.116 1.00 60.78 123 ALA A O 1
ATOM 953 N N . ILE A 1 124 ? 7.784 7.479 -12.718 1.00 53.84 124 ILE A N 1
ATOM 954 C CA . ILE A 1 124 ? 8.966 6.630 -12.931 1.00 53.84 124 ILE A CA 1
ATOM 955 C C . ILE A 1 124 ? 8.558 5.290 -13.561 1.00 53.84 124 ILE A C 1
ATOM 957 O O . ILE A 1 124 ? 8.303 4.315 -12.853 1.00 53.84 124 ILE A O 1
ATOM 961 N N . PRO A 1 125 ? 8.532 5.200 -14.899 1.00 51.94 125 PRO A N 1
ATOM 962 C CA . PRO A 1 125 ? 8.402 3.931 -15.596 1.00 51.94 125 PRO A CA 1
ATOM 963 C C . PRO A 1 125 ? 9.736 3.184 -15.546 1.00 51.94 125 PRO A C 1
ATOM 965 O O . PRO A 1 125 ? 10.752 3.673 -16.039 1.00 51.94 125 PRO A O 1
ATOM 968 N N . GLY A 1 126 ? 9.754 1.980 -14.977 1.00 53.34 126 GLY A N 1
ATOM 969 C CA . GLY A 1 126 ? 10.934 1.127 -15.096 1.00 53.34 126 GLY A CA 1
ATOM 970 C C . GLY A 1 126 ? 11.028 0.019 -14.067 1.00 53.34 126 GLY A C 1
ATOM 971 O O . GLY A 1 126 ? 11.822 0.133 -13.140 1.00 53.34 126 GLY A O 1
ATOM 972 N N . ASN A 1 127 ? 10.275 -1.067 -14.269 1.00 50.47 127 ASN A N 1
ATOM 973 C CA . ASN A 1 127 ? 10.744 -2.405 -13.883 1.00 50.47 127 ASN A CA 1
ATOM 974 C C . ASN A 1 127 ? 9.957 -3.576 -14.505 1.00 50.47 127 ASN A C 1
ATOM 976 O O . ASN A 1 127 ? 10.314 -4.730 -14.276 1.00 50.47 127 ASN A O 1
ATOM 980 N N . ASP A 1 128 ? 8.903 -3.322 -15.279 1.00 47.56 128 ASP A N 1
ATOM 981 C CA . ASP A 1 128 ? 8.183 -4.399 -15.955 1.00 47.56 128 ASP A CA 1
ATOM 982 C C . ASP A 1 128 ? 9.006 -4.832 -17.175 1.00 47.56 128 ASP A C 1
ATOM 984 O O . ASP A 1 128 ? 9.384 -3.997 -17.997 1.00 47.56 128 ASP A O 1
ATOM 988 N N . GLY A 1 129 ? 9.338 -6.123 -17.271 1.00 51.19 129 GLY A N 1
ATOM 989 C CA . GLY A 1 129 ? 10.244 -6.732 -18.258 1.00 51.19 129 GLY A CA 1
ATOM 990 C C . GLY A 1 129 ? 9.792 -6.683 -19.726 1.00 51.19 129 GLY A C 1
ATOM 991 O O . GLY A 1 129 ? 10.101 -7.588 -20.496 1.00 51.19 129 GLY A O 1
ATOM 992 N N . GLY A 1 130 ? 9.080 -5.641 -20.138 1.00 56.25 130 GLY A N 1
ATOM 993 C CA . GLY A 1 130 ? 8.652 -5.390 -21.503 1.00 56.25 130 GLY A CA 1
ATOM 994 C C . GLY A 1 130 ? 9.220 -4.070 -22.001 1.00 56.25 130 GLY A C 1
ATOM 995 O O . GLY A 1 130 ? 8.659 -3.011 -21.740 1.00 56.25 130 GLY A O 1
ATOM 996 N N . GLU A 1 131 ? 10.302 -4.173 -22.778 1.00 62.81 131 GLU A N 1
ATOM 997 C CA . GLU A 1 131 ? 10.871 -3.106 -23.602 1.00 62.81 131 GLU A CA 1
ATOM 998 C C . GLU A 1 131 ? 11.532 -1.974 -22.779 1.00 62.81 131 GLU A C 1
ATOM 1000 O O . GLU A 1 131 ? 10.971 -1.408 -21.845 1.00 62.81 131 GLU A O 1
ATOM 1005 N N . PHE A 1 132 ? 12.764 -1.606 -23.115 1.00 70.56 132 PHE A N 1
ATOM 1006 C CA . PHE A 1 132 ? 13.423 -0.456 -22.491 1.00 70.56 132 PHE A CA 1
ATOM 1007 C C . PHE A 1 132 ? 12.705 0.840 -22.913 1.00 70.56 132 PHE A C 1
ATOM 1009 O O . PHE A 1 132 ? 12.035 0.858 -23.945 1.00 70.56 132 PHE A O 1
ATOM 1016 N N . CYS A 1 133 ? 12.779 1.911 -22.122 1.00 74.75 133 CYS A N 1
ATOM 1017 C CA . CYS A 1 133 ? 12.387 3.254 -22.562 1.00 74.75 133 CYS A CA 1
ATOM 1018 C C . CYS A 1 133 ? 13.537 4.234 -22.305 1.00 74.75 133 CYS A C 1
ATOM 1020 O O . CYS A 1 133 ? 14.368 4.004 -21.421 1.00 74.75 133 CYS A O 1
ATOM 1022 N N . CYS A 1 134 ? 13.627 5.286 -23.113 1.00 79.19 134 CYS A N 1
ATOM 1023 C CA . CYS A 1 134 ? 14.720 6.253 -23.079 1.00 79.19 134 CYS A CA 1
ATOM 1024 C C . CYS A 1 134 ? 14.149 7.669 -23.127 1.00 79.19 134 CYS A C 1
ATOM 1026 O O .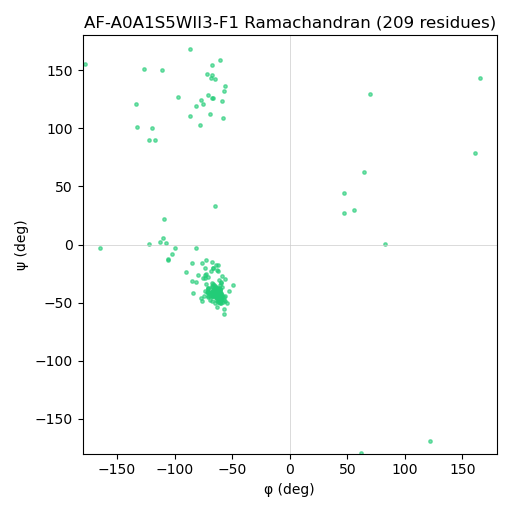 CYS A 1 134 ? 13.458 7.996 -24.082 1.00 79.19 134 CYS A O 1
ATOM 1028 N N . GLY A 1 135 ? 14.423 8.505 -22.122 1.00 73.00 135 GLY A N 1
ATOM 1029 C CA . GLY A 1 135 ? 13.881 9.871 -22.069 1.00 73.00 135 GLY A CA 1
ATOM 1030 C C . GLY A 1 135 ? 12.346 9.917 -21.999 1.00 73.00 135 GLY A C 1
ATOM 1031 O O . GLY A 1 135 ? 11.672 8.892 -21.978 1.00 73.00 135 GLY A O 1
ATOM 1032 N N . LEU A 1 136 ? 11.768 11.112 -21.960 1.00 75.56 136 LEU A N 1
ATOM 1033 C CA . LEU A 1 136 ? 10.322 11.326 -22.079 1.00 75.56 136 LEU A CA 1
ATOM 1034 C C . LEU A 1 136 ? 9.831 11.015 -23.501 1.00 75.56 136 LEU A C 1
ATOM 1036 O O . LEU A 1 136 ? 8.866 10.269 -23.659 1.00 75.56 136 LEU A O 1
ATOM 1040 N N . LYS A 1 137 ? 10.506 11.536 -24.528 1.00 81.81 137 LYS A N 1
ATOM 1041 C CA . LYS A 1 137 ? 10.157 11.397 -25.954 1.00 81.81 137 LYS A CA 1
ATOM 1042 C C . LYS A 1 137 ? 11.124 10.519 -26.750 1.00 81.81 137 LYS A C 1
ATOM 1044 O O . LYS A 1 137 ? 10.995 10.426 -27.967 1.00 81.81 137 LYS A O 1
ATOM 1049 N N . GLY A 1 138 ? 12.084 9.880 -26.091 1.00 82.44 138 GLY A N 1
ATOM 1050 C CA . GLY A 1 138 ? 13.110 9.071 -26.741 1.00 82.44 138 GLY A CA 1
ATOM 1051 C C . GLY A 1 138 ? 14.516 9.576 -26.427 1.00 82.44 138 GLY A C 1
ATOM 1052 O O . GLY A 1 138 ? 14.728 10.470 -25.607 1.00 82.44 138 GLY A O 1
ATOM 1053 N N . PHE A 1 139 ? 15.493 9.033 -27.151 1.00 82.25 139 PHE A N 1
ATOM 1054 C CA . PHE A 1 139 ? 16.896 9.444 -27.053 1.00 82.25 139 PHE A CA 1
ATOM 1055 C C . PHE A 1 139 ? 17.119 10.934 -27.370 1.00 82.25 139 PHE A C 1
ATOM 1057 O O . PHE A 1 139 ? 18.035 11.536 -26.822 1.00 82.25 139 PHE A O 1
ATOM 1064 N N . GLY A 1 140 ? 16.262 11.551 -28.191 1.00 83.38 140 GLY A N 1
ATOM 1065 C CA . GLY A 1 140 ? 16.387 12.961 -28.578 1.00 83.38 140 GLY A CA 1
ATOM 1066 C C . GLY A 1 140 ? 16.289 13.958 -27.417 1.00 83.38 140 GLY A C 1
ATOM 1067 O O . GLY A 1 140 ? 16.750 15.086 -27.548 1.00 83.38 140 GLY A O 1
ATOM 1068 N N . ASP A 1 141 ? 15.767 13.550 -26.256 1.00 81.25 141 ASP A N 1
ATOM 1069 C CA . ASP A 1 141 ? 15.748 14.404 -25.059 1.00 81.25 141 ASP A CA 1
ATOM 1070 C C . ASP A 1 141 ? 17.146 14.677 -24.488 1.00 81.25 141 ASP A C 1
ATOM 1072 O O . ASP A 1 141 ? 17.309 15.578 -23.668 1.00 81.25 141 ASP A O 1
ATOM 1076 N N . PHE A 1 142 ? 18.150 13.906 -24.915 1.00 82.25 142 PHE A N 1
ATOM 1077 C CA . PHE A 1 142 ? 19.545 14.052 -24.506 1.00 82.25 142 PHE A CA 1
ATOM 1078 C C . PHE A 1 142 ? 20.404 14.795 -25.544 1.00 82.25 142 PHE A C 1
ATOM 1080 O O . PHE A 1 142 ? 21.579 15.074 -25.285 1.00 82.25 142 PHE A O 1
ATOM 1087 N N . ASP A 1 143 ? 19.839 15.171 -26.696 1.00 81.69 143 ASP A N 1
ATOM 1088 C CA . ASP A 1 143 ? 20.543 15.957 -27.708 1.00 81.69 143 ASP A CA 1
ATOM 1089 C C . ASP A 1 143 ? 20.840 17.376 -27.180 1.00 81.69 143 ASP A C 1
ATOM 1091 O O . ASP A 1 143 ? 19.959 18.103 -26.729 1.00 81.69 143 ASP A O 1
ATOM 1095 N N . GLY A 1 144 ? 22.108 17.796 -27.233 1.00 71.94 144 GLY A N 1
ATOM 1096 C CA . GLY A 1 144 ? 22.527 19.153 -26.849 1.00 71.94 144 GLY A CA 1
ATOM 1097 C C . GLY A 1 144 ? 22.755 19.390 -25.350 1.00 71.94 144 GLY A C 1
ATOM 1098 O O . GLY A 1 144 ? 23.158 20.492 -24.979 1.00 71.94 144 GLY A O 1
ATOM 1099 N N . LEU A 1 145 ? 22.574 18.375 -24.494 1.00 67.19 145 LEU A N 1
ATOM 1100 C CA . LEU A 1 145 ? 22.767 18.498 -23.041 1.00 67.19 145 LEU A CA 1
ATOM 1101 C C . LEU A 1 145 ? 24.237 18.524 -22.587 1.00 67.19 145 LEU A C 1
ATOM 1103 O O . LEU A 1 145 ? 24.474 18.931 -21.457 1.00 67.19 145 LEU A O 1
ATOM 1107 N N . LEU A 1 146 ? 25.188 18.120 -23.445 1.00 61.97 146 LEU A N 1
ATOM 1108 C CA . LEU A 1 146 ? 26.645 18.394 -23.456 1.00 61.97 146 LEU A CA 1
ATOM 1109 C C . LEU A 1 146 ? 27.315 17.385 -24.426 1.00 61.97 146 LEU A C 1
ATOM 1111 O O . LEU A 1 146 ? 26.915 16.223 -24.432 1.00 61.97 146 LEU A O 1
ATOM 1115 N N . PRO A 1 147 ? 28.360 17.745 -25.203 1.00 60.41 147 PRO A N 1
ATOM 1116 C CA . PRO A 1 147 ? 28.988 16.831 -26.177 1.00 60.41 147 PRO A CA 1
ATOM 1117 C C . PRO A 1 147 ? 29.658 15.592 -25.557 1.00 60.41 147 PRO A C 1
ATOM 1119 O O . PRO A 1 147 ? 29.964 14.636 -26.261 1.00 60.41 147 PRO A O 1
ATOM 1122 N N . SER A 1 148 ? 29.935 15.631 -24.252 1.00 60.84 148 SER A N 1
ATOM 1123 C CA . SER A 1 148 ? 30.631 14.587 -23.493 1.00 60.84 148 SER A CA 1
ATOM 1124 C C . SER A 1 148 ? 29.716 13.784 -22.563 1.00 60.84 148 SER A C 1
ATOM 1126 O O . SER A 1 148 ? 30.206 12.918 -21.834 1.00 60.84 148 SER A O 1
ATOM 1128 N N . LEU A 1 149 ? 28.409 14.067 -22.544 1.00 66.81 149 LEU A N 1
ATOM 1129 C CA . LEU A 1 149 ? 27.478 13.379 -21.656 1.00 66.81 149 LEU A CA 1
ATOM 1130 C C . LEU A 1 149 ? 27.080 12.032 -22.268 1.00 66.81 149 LEU A C 1
ATOM 1132 O O . LEU A 1 149 ? 26.528 11.971 -23.364 1.00 66.81 149 LEU A O 1
ATOM 1136 N N . GLN A 1 150 ? 27.385 10.944 -21.562 1.00 73.12 150 GLN A N 1
ATOM 1137 C CA . GLN A 1 150 ? 26.965 9.606 -21.973 1.00 73.12 150 GLN A CA 1
ATOM 1138 C C . GLN A 1 150 ? 25.451 9.458 -21.838 1.00 73.12 150 GLN A C 1
ATOM 1140 O O . GLN A 1 150 ? 24.846 9.965 -20.889 1.00 73.12 150 GLN A O 1
ATOM 1145 N N . TYR A 1 151 ? 24.854 8.732 -22.780 1.00 74.62 151 TYR A N 1
ATOM 1146 C CA . TYR A 1 151 ? 23.428 8.450 -22.748 1.00 74.62 151 TYR A CA 1
ATOM 1147 C C . TYR A 1 151 ? 23.124 7.447 -21.630 1.00 74.62 151 TYR A C 1
ATOM 1149 O O . TYR A 1 151 ? 23.945 6.565 -21.348 1.00 74.62 151 TYR A O 1
ATOM 1157 N N . PRO A 1 152 ? 21.950 7.539 -20.982 1.00 75.12 152 PRO A N 1
ATOM 1158 C CA . PRO A 1 152 ? 21.565 6.570 -19.969 1.00 75.12 152 PRO A CA 1
ATOM 1159 C C . PRO A 1 152 ? 21.586 5.131 -20.523 1.00 75.12 152 PRO A C 1
ATOM 1161 O O . PRO A 1 152 ? 21.046 4.894 -21.605 1.00 75.12 152 PRO A O 1
ATOM 1164 N N . PRO A 1 153 ? 22.116 4.139 -19.777 1.00 75.31 153 PRO A N 1
ATOM 1165 C CA . PRO A 1 153 ? 22.167 2.735 -20.207 1.00 75.31 153 PRO A CA 1
ATOM 1166 C C . PRO A 1 153 ? 20.847 2.133 -20.742 1.00 75.31 153 PRO A C 1
ATOM 1168 O O . PRO A 1 153 ? 20.908 1.357 -21.703 1.00 75.31 153 PRO A O 1
ATOM 1171 N N . PRO A 1 154 ? 19.652 2.500 -20.223 1.00 73.44 154 PRO A N 1
ATOM 1172 C CA . PRO A 1 154 ? 18.377 2.044 -20.786 1.00 73.44 154 PRO A CA 1
ATOM 1173 C C . PRO A 1 154 ? 18.185 2.371 -22.273 1.00 73.44 154 PRO A C 1
ATOM 1175 O O . PRO A 1 154 ? 17.543 1.605 -22.987 1.00 73.44 154 PRO A O 1
ATOM 1178 N N . CYS A 1 155 ? 18.782 3.458 -22.768 1.00 77.12 155 CYS A N 1
ATOM 1179 C CA . CYS A 1 155 ? 18.706 3.872 -24.171 1.00 77.12 155 CYS A CA 1
ATOM 1180 C C . CYS A 1 155 ? 19.407 2.910 -25.134 1.00 77.12 155 CYS A C 1
ATOM 1182 O O . CYS A 1 155 ? 19.081 2.886 -26.316 1.00 77.12 155 CYS A O 1
ATOM 1184 N N . CYS A 1 156 ? 20.317 2.082 -24.621 1.00 82.75 156 CYS A N 1
ATOM 1185 C CA . CYS A 1 156 ? 21.024 1.052 -25.375 1.00 82.75 156 CYS A CA 1
ATOM 1186 C C . CYS A 1 156 ? 20.574 -0.369 -24.990 1.00 82.75 156 CYS A C 1
ATOM 1188 O O . CYS A 1 156 ? 21.321 -1.329 -25.170 1.00 82.75 156 CYS A O 1
ATOM 1190 N N . LYS A 1 157 ? 19.371 -0.520 -24.411 1.00 75.25 157 LYS A N 1
ATOM 1191 C CA . LYS A 1 157 ? 18.834 -1.804 -23.920 1.00 75.25 157 LYS A CA 1
ATOM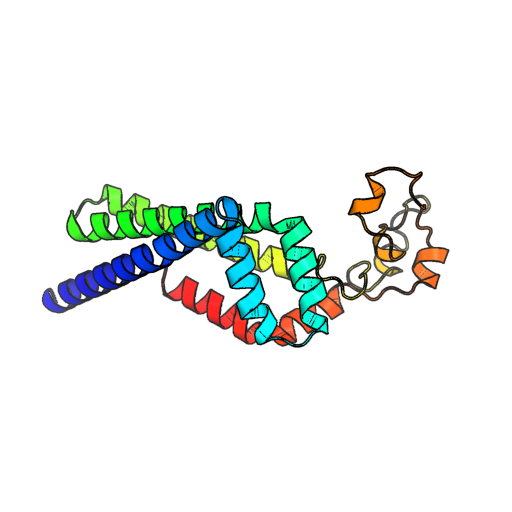 1192 C C . LYS A 1 157 ? 19.747 -2.513 -22.911 1.00 75.25 157 LYS A C 1
ATOM 1194 O O . LYS A 1 157 ? 19.757 -3.741 -22.808 1.00 75.25 157 LYS A O 1
ATOM 1199 N N . VAL A 1 158 ? 20.518 -1.736 -22.152 1.00 73.75 158 VAL A N 1
ATOM 1200 C CA . VAL A 1 158 ? 21.374 -2.244 -21.080 1.00 73.75 158 VAL A CA 1
ATOM 1201 C C . VAL A 1 158 ? 20.637 -2.084 -19.754 1.00 73.75 158 VAL A C 1
ATOM 1203 O O . VAL A 1 158 ? 20.174 -0.998 -19.404 1.00 73.75 158 VAL A O 1
ATOM 1206 N N . ASN A 1 159 ? 20.523 -3.175 -18.996 1.00 62.72 159 ASN A N 1
ATOM 1207 C CA . ASN A 1 159 ? 19.884 -3.149 -17.686 1.00 62.72 159 ASN A CA 1
ATOM 1208 C C . ASN A 1 159 ? 20.775 -2.397 -16.676 1.00 62.72 159 ASN A C 1
ATOM 1210 O O . ASN A 1 159 ? 21.965 -2.695 -16.531 1.00 62.72 159 ASN A O 1
ATOM 1214 N N . ILE A 1 160 ? 20.192 -1.426 -15.963 1.00 57.16 160 ILE A N 1
ATOM 1215 C CA . ILE A 1 160 ? 20.886 -0.590 -14.968 1.00 57.16 160 ILE A CA 1
ATOM 1216 C C . ILE A 1 160 ? 21.486 -1.456 -13.846 1.00 57.16 160 ILE A C 1
ATOM 1218 O O . ILE A 1 160 ? 22.565 -1.157 -13.345 1.00 57.16 160 ILE A O 1
ATOM 1222 N N . THR A 1 161 ? 20.845 -2.578 -13.501 1.00 49.44 161 THR A N 1
ATOM 1223 C CA . THR A 1 161 ? 21.304 -3.482 -12.427 1.00 49.44 161 THR A CA 1
ATOM 1224 C C . THR A 1 161 ? 22.546 -4.305 -12.784 1.00 49.44 161 THR A C 1
ATOM 1226 O O . THR A 1 161 ? 23.318 -4.653 -11.895 1.00 49.44 161 THR A O 1
ATOM 1229 N N . THR A 1 162 ? 22.797 -4.559 -14.072 1.00 45.16 162 THR A N 1
ATOM 1230 C CA . THR A 1 162 ? 24.018 -5.235 -14.555 1.00 45.16 162 THR A CA 1
ATOM 1231 C C . THR A 1 162 ? 25.200 -4.285 -14.754 1.00 45.16 162 THR A C 1
ATOM 1233 O O . THR A 1 162 ? 26.338 -4.736 -14.812 1.00 45.16 162 THR A O 1
ATOM 1236 N N . ALA A 1 163 ? 24.974 -2.967 -14.811 1.00 44.84 163 ALA A N 1
ATOM 1237 C CA . ALA A 1 163 ? 26.057 -1.985 -14.931 1.00 44.84 163 ALA A CA 1
ATOM 1238 C C . ALA A 1 163 ? 26.876 -1.827 -13.631 1.00 44.84 163 ALA A C 1
ATOM 1240 O O . ALA A 1 163 ? 27.956 -1.241 -13.647 1.00 44.84 163 ALA A O 1
ATOM 1241 N N . SER A 1 164 ? 26.375 -2.353 -12.506 1.00 45.66 164 SER A N 1
ATOM 1242 C CA . SER A 1 164 ? 27.022 -2.273 -11.189 1.00 45.66 164 SER A CA 1
ATOM 1243 C C . SER A 1 164 ? 27.730 -3.562 -10.755 1.00 45.66 164 SER A C 1
ATOM 1245 O O . SER A 1 164 ? 28.434 -3.549 -9.747 1.00 45.66 164 SER A O 1
ATOM 1247 N N . SER A 1 165 ? 27.585 -4.670 -11.487 1.00 44.38 165 SER A N 1
ATOM 1248 C CA . SER A 1 165 ? 28.177 -5.960 -11.120 1.00 44.38 165 SER A CA 1
ATOM 1249 C C . SER A 1 165 ? 28.892 -6.619 -12.305 1.00 44.38 165 SER A C 1
ATOM 1251 O O . SER A 1 165 ? 28.296 -7.261 -13.159 1.00 44.38 165 SER A O 1
ATOM 1253 N N . ALA A 1 166 ? 30.222 -6.493 -12.285 1.00 42.81 166 ALA A N 1
ATOM 1254 C CA . ALA A 1 166 ? 31.181 -7.359 -12.973 1.00 42.81 166 ALA A CA 1
ATOM 1255 C C . ALA A 1 166 ? 31.165 -7.379 -14.519 1.00 42.81 166 ALA A C 1
ATOM 1257 O O . ALA A 1 166 ? 30.998 -8.435 -15.114 1.00 42.81 166 ALA A O 1
ATOM 1258 N N . GLN A 1 167 ? 31.446 -6.238 -15.162 1.00 37.09 167 GLN A N 1
ATOM 1259 C CA . GLN A 1 167 ? 32.194 -6.087 -16.434 1.00 37.09 167 GLN A CA 1
ATOM 1260 C C . GLN A 1 167 ? 32.315 -4.582 -16.764 1.00 37.09 167 GLN A C 1
ATOM 1262 O O . GLN A 1 167 ? 31.508 -3.806 -16.249 1.00 37.09 167 GLN A O 1
ATOM 1267 N N . PRO A 1 168 ? 33.319 -4.118 -17.547 1.00 40.91 168 PRO A N 1
ATOM 1268 C CA . PRO A 1 168 ? 33.441 -2.695 -17.866 1.00 40.91 168 PRO A CA 1
ATOM 1269 C C . PRO A 1 168 ? 32.143 -2.202 -18.529 1.00 40.91 168 PRO A C 1
ATOM 1271 O O . PRO A 1 168 ? 31.629 -2.890 -19.416 1.00 40.91 168 PRO A O 1
ATOM 1274 N N . PRO A 1 169 ? 31.580 -1.060 -18.085 1.00 51.75 169 PRO A N 1
ATOM 1275 C CA . PRO A 1 169 ? 30.278 -0.598 -18.543 1.00 51.75 169 PRO A CA 1
ATOM 1276 C C . PRO A 1 169 ? 30.323 -0.404 -20.058 1.00 51.75 169 PRO A C 1
ATOM 1278 O O . PRO A 1 169 ? 31.170 0.334 -20.562 1.00 51.75 169 PRO A O 1
ATOM 1281 N N . LYS A 1 170 ? 29.422 -1.072 -20.790 1.00 58.56 170 LYS A N 1
ATOM 1282 C CA . LYS A 1 170 ? 29.166 -0.737 -22.194 1.00 58.56 170 LYS A CA 1
ATOM 1283 C C . LYS A 1 170 ? 28.746 0.730 -22.227 1.00 58.56 170 LYS A C 1
ATOM 1285 O O . LYS A 1 170 ? 27.681 1.085 -21.725 1.00 58.56 170 LYS A O 1
ATOM 1290 N N . THR A 1 171 ? 29.625 1.577 -22.740 1.00 67.94 171 THR A N 1
ATOM 1291 C CA . THR A 1 171 ? 29.382 3.007 -22.895 1.00 67.94 171 THR A CA 1
ATOM 1292 C C . THR A 1 171 ? 28.331 3.197 -23.978 1.00 67.94 171 THR A C 1
ATOM 1294 O O . THR A 1 171 ? 28.611 2.907 -25.134 1.00 67.94 171 THR A O 1
ATOM 1297 N N . CYS A 1 172 ? 27.145 3.668 -23.594 1.00 76.25 172 CYS A N 1
ATOM 1298 C CA . CYS A 1 172 ? 26.062 3.991 -24.517 1.00 76.25 172 CYS A CA 1
ATOM 1299 C C . CYS A 1 172 ? 26.361 5.350 -25.169 1.00 76.25 172 CYS A C 1
ATOM 1301 O O . CYS A 1 172 ? 26.238 6.398 -24.523 1.00 76.25 172 CYS A O 1
ATOM 1303 N N . ASP A 1 173 ? 26.832 5.324 -26.419 1.00 84.06 173 ASP A N 1
ATOM 1304 C CA . ASP A 1 173 ? 27.053 6.530 -27.221 1.00 84.06 173 ASP A CA 1
ATOM 1305 C C . ASP A 1 173 ? 25.767 6.950 -27.962 1.00 84.06 173 ASP A C 1
ATOM 1307 O O . ASP A 1 173 ? 24.778 6.213 -28.028 1.00 84.06 173 ASP A O 1
ATOM 1311 N N . GLN A 1 174 ? 25.772 8.155 -28.534 1.00 82.31 174 GLN A N 1
ATOM 1312 C CA . GLN A 1 174 ? 24.622 8.680 -29.274 1.00 82.31 174 GLN A CA 1
ATOM 1313 C C . GLN A 1 174 ? 24.252 7.810 -30.491 1.00 82.31 174 GLN A C 1
ATOM 1315 O O . GLN A 1 174 ? 23.073 7.672 -30.817 1.00 82.31 174 GLN A O 1
ATOM 1320 N N . ASN A 1 175 ? 25.233 7.216 -31.174 1.00 83.88 175 ASN A N 1
ATOM 1321 C CA . ASN A 1 175 ? 24.996 6.386 -32.354 1.00 83.88 175 ASN A CA 1
ATOM 1322 C C . ASN A 1 175 ? 24.333 5.059 -31.978 1.00 83.88 175 ASN A C 1
ATOM 1324 O O . ASN A 1 175 ? 23.460 4.584 -32.702 1.00 83.88 175 ASN A O 1
ATOM 1328 N N . GLU A 1 176 ? 24.721 4.475 -30.848 1.00 83.50 176 GLU A N 1
ATOM 1329 C CA . GLU A 1 176 ? 24.184 3.236 -30.303 1.00 83.50 176 GLU A CA 1
ATOM 1330 C C . GLU A 1 176 ? 22.759 3.454 -29.786 1.00 83.50 176 GLU A C 1
ATOM 1332 O O . GLU A 1 176 ? 21.857 2.712 -30.174 1.00 83.50 176 GLU A O 1
ATOM 1337 N N . ALA A 1 177 ? 22.509 4.539 -29.045 1.00 81.94 177 ALA A N 1
ATOM 1338 C CA . ALA A 1 177 ? 21.158 4.922 -28.627 1.00 81.94 177 ALA A CA 1
ATOM 1339 C C . ALA A 1 177 ? 20.230 5.171 -29.833 1.00 81.94 177 ALA A C 1
ATOM 1341 O O . ALA A 1 177 ? 19.085 4.710 -29.864 1.00 81.94 177 ALA A O 1
ATOM 1342 N N . LYS A 1 178 ? 20.738 5.848 -30.871 1.00 84.69 178 LYS A N 1
ATOM 1343 C CA . LYS A 1 178 ? 19.995 6.104 -32.113 1.00 84.69 178 LYS A CA 1
ATOM 1344 C C . LYS A 1 178 ? 19.733 4.825 -32.910 1.00 84.69 178 LYS A C 1
ATOM 1346 O O . LYS A 1 178 ? 18.663 4.689 -33.500 1.00 84.69 178 LYS A O 1
ATOM 1351 N N . LYS A 1 179 ? 20.687 3.891 -32.923 1.00 87.38 179 LYS A N 1
ATOM 1352 C CA . LYS A 1 179 ? 20.564 2.582 -33.579 1.00 87.38 179 LYS A CA 1
ATOM 1353 C C . LYS A 1 179 ? 19.518 1.704 -32.898 1.00 87.38 179 LYS A C 1
ATOM 1355 O O . LYS A 1 179 ? 18.746 1.049 -33.591 1.00 87.38 179 LYS A O 1
ATOM 1360 N N . GLU A 1 180 ? 19.490 1.690 -31.569 1.00 82.62 180 GLU A N 1
ATOM 1361 C CA . GLU A 1 180 ? 18.516 0.902 -30.809 1.00 82.62 180 GLU A CA 1
ATOM 1362 C C . GLU A 1 180 ? 17.103 1.496 -30.851 1.00 82.62 180 GLU A C 1
ATOM 1364 O O . GLU A 1 180 ? 16.142 0.754 -30.638 1.00 82.62 180 GLU A O 1
ATOM 1369 N N . SER A 1 181 ? 16.982 2.796 -31.166 1.00 81.88 181 SER A N 1
ATOM 1370 C CA . SER A 1 181 ? 15.723 3.521 -31.399 1.00 81.88 181 SER A CA 1
ATOM 1371 C C . SER A 1 181 ? 14.671 3.240 -30.321 1.00 81.88 181 SER A C 1
ATOM 1373 O O . SER A 1 181 ? 13.506 2.956 -30.590 1.00 81.88 181 SER A O 1
ATOM 1375 N N . VAL A 1 182 ? 15.117 3.263 -29.067 1.00 79.12 182 VAL A N 1
ATOM 1376 C CA . VAL A 1 182 ? 14.267 2.972 -27.917 1.00 79.12 182 VAL A CA 1
ATOM 1377 C C . VAL A 1 182 ? 13.217 4.079 -27.771 1.00 79.12 182 VAL A C 1
ATOM 1379 O O . VAL A 1 182 ? 13.567 5.260 -27.709 1.00 79.12 182 VAL A O 1
ATOM 1382 N N . GLY A 1 183 ? 11.941 3.687 -27.714 1.00 79.50 183 GLY A N 1
ATOM 1383 C CA . GLY A 1 183 ? 10.811 4.604 -27.565 1.00 79.50 183 GLY A CA 1
ATOM 1384 C C . GLY A 1 183 ? 10.855 5.430 -26.275 1.00 79.50 183 GLY A C 1
ATOM 1385 O O . GLY A 1 183 ? 11.520 5.073 -25.292 1.00 79.50 183 GLY A O 1
ATOM 1386 N N . GLY A 1 184 ? 10.133 6.551 -26.286 1.00 78.81 184 GLY A N 1
ATOM 1387 C CA . GLY A 1 184 ? 10.009 7.441 -25.137 1.00 78.81 184 GLY A CA 1
ATOM 1388 C C . GLY A 1 184 ? 9.241 6.801 -23.985 1.00 78.81 184 GLY A C 1
ATOM 1389 O O . GLY A 1 184 ? 8.300 6.030 -24.174 1.00 78.81 184 GLY A O 1
ATOM 1390 N N . CYS A 1 185 ? 9.627 7.139 -22.761 1.00 75.44 185 CYS A N 1
ATOM 1391 C CA . CYS A 1 185 ? 8.939 6.678 -21.566 1.00 75.44 185 CYS A CA 1
ATOM 1392 C C . CYS A 1 185 ? 7.527 7.285 -21.425 1.00 75.44 185 CYS A C 1
ATOM 1394 O O . CYS A 1 185 ? 6.688 6.668 -20.775 1.00 75.44 185 CYS A O 1
ATOM 1396 N N . SER A 1 186 ? 7.235 8.438 -22.049 1.00 68.75 186 SER A N 1
ATOM 1397 C CA . SER A 1 186 ? 5.908 9.081 -21.990 1.00 68.75 186 SER A CA 1
ATOM 1398 C C . SER A 1 186 ? 4.820 8.206 -22.603 1.00 68.75 186 SER A C 1
ATOM 1400 O O . SER A 1 186 ? 3.787 8.020 -21.977 1.00 68.75 186 SER A O 1
ATOM 1402 N N . GLU A 1 187 ? 5.063 7.604 -23.772 1.00 66.81 187 GLU A N 1
ATOM 1403 C CA . GLU A 1 187 ? 4.073 6.737 -24.428 1.00 66.81 187 GLU A CA 1
ATOM 1404 C C . GLU A 1 187 ? 3.764 5.501 -23.582 1.00 66.81 187 GLU A C 1
ATOM 1406 O O . GLU A 1 187 ? 2.608 5.123 -23.449 1.00 66.81 187 GLU A O 1
ATOM 1411 N N . LYS A 1 188 ? 4.767 4.912 -22.919 1.00 65.31 188 LYS A N 1
ATOM 1412 C CA . LYS A 1 188 ? 4.542 3.776 -22.009 1.00 65.31 188 LYS A CA 1
ATOM 1413 C C . LYS A 1 188 ? 3.806 4.159 -20.745 1.00 65.31 188 LYS A C 1
ATOM 1415 O O . LYS A 1 188 ? 2.961 3.399 -20.281 1.00 65.31 188 LYS A O 1
ATOM 1420 N N . VAL A 1 189 ? 4.147 5.310 -20.176 1.00 63.69 189 VAL A N 1
ATOM 1421 C CA . VAL A 1 189 ? 3.431 5.858 -19.026 1.00 63.69 189 VAL A CA 1
ATOM 1422 C C . VAL A 1 189 ? 1.982 6.105 -19.414 1.00 63.69 189 VAL A C 1
ATOM 1424 O O . VAL A 1 189 ? 1.101 5.681 -18.678 1.00 63.69 189 VAL A O 1
ATOM 1427 N N . GLU A 1 190 ? 1.731 6.702 -20.578 1.00 66.38 190 GLU A N 1
ATOM 1428 C CA . GLU A 1 190 ? 0.395 6.962 -21.112 1.00 66.38 190 GLU A CA 1
ATOM 1429 C C . GLU A 1 190 ? -0.381 5.684 -21.425 1.00 66.38 190 GLU A C 1
ATOM 1431 O O . GLU A 1 190 ? -1.552 5.625 -21.068 1.00 66.38 190 GLU A O 1
ATOM 1436 N N . ASP A 1 191 ? 0.238 4.651 -21.996 1.00 65.75 191 ASP A N 1
ATOM 1437 C CA . ASP A 1 191 ? -0.415 3.368 -22.289 1.00 65.75 191 ASP A CA 1
ATOM 1438 C C . ASP A 1 191 ? -0.710 2.574 -21.013 1.00 65.75 191 ASP A C 1
ATOM 1440 O O . ASP A 1 191 ? -1.814 2.047 -20.833 1.00 65.75 191 ASP A O 1
ATOM 1444 N N . PHE A 1 192 ? 0.247 2.513 -20.083 1.00 64.50 192 PHE A N 1
ATOM 1445 C CA . PHE A 1 192 ? 0.057 1.860 -18.788 1.00 64.50 192 PHE A CA 1
ATOM 1446 C C . PHE A 1 192 ? -1.011 2.584 -17.965 1.00 64.50 192 PHE A C 1
ATOM 1448 O O . PHE A 1 192 ? -1.915 1.947 -17.411 1.00 64.50 192 PHE A O 1
ATOM 1455 N N . LEU A 1 193 ? -0.952 3.920 -17.941 1.00 61.34 193 LEU A N 1
ATOM 1456 C CA . LEU A 1 193 ? -2.002 4.762 -17.390 1.00 61.34 193 LEU A CA 1
ATOM 1457 C C . LEU A 1 193 ? -3.312 4.465 -18.094 1.00 61.34 193 LEU A C 1
ATOM 1459 O O . LEU A 1 193 ? -4.231 4.025 -17.434 1.00 61.34 193 LEU A O 1
ATOM 1463 N N . ALA A 1 194 ? -3.443 4.631 -19.403 1.00 66.00 194 ALA A N 1
ATOM 1464 C CA . ALA A 1 194 ? -4.702 4.443 -20.122 1.00 66.00 194 ALA A CA 1
ATOM 1465 C C . ALA A 1 194 ? -5.334 3.072 -19.841 1.00 66.00 194 ALA A C 1
ATOM 1467 O O . ALA A 1 194 ? -6.545 2.987 -19.617 1.00 66.00 194 ALA A O 1
ATOM 1468 N N . LYS A 1 195 ? -4.511 2.023 -19.759 1.00 68.69 195 LYS A N 1
ATOM 1469 C CA . LYS A 1 195 ? -4.950 0.653 -19.495 1.00 68.69 195 LYS A CA 1
ATOM 1470 C C . LYS A 1 195 ? -5.434 0.430 -18.061 1.00 68.69 195 LYS A C 1
ATOM 1472 O O . LYS A 1 195 ? -6.446 -0.243 -17.868 1.00 68.69 195 LYS A O 1
ATOM 1477 N N . TYR A 1 196 ? -4.758 0.991 -17.059 1.00 63.56 196 TYR A N 1
ATOM 1478 C 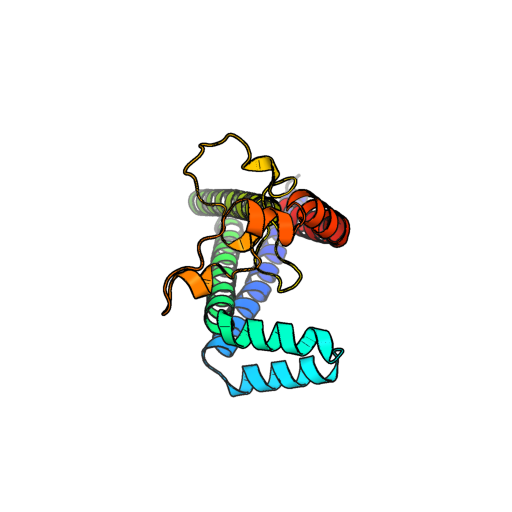CA . TYR A 1 196 ? -5.072 0.740 -15.643 1.00 63.56 196 TYR A CA 1
ATOM 1479 C C . TYR A 1 196 ? -5.633 1.953 -14.888 1.00 63.56 196 TYR A C 1
ATOM 1481 O O . TYR A 1 196 ? -5.961 1.848 -13.708 1.00 63.56 196 TYR A O 1
ATOM 1489 N N . LYS A 1 197 ? -5.824 3.091 -15.557 1.00 62.03 197 LYS A N 1
ATOM 1490 C CA . LYS A 1 197 ? -6.254 4.379 -14.988 1.00 62.03 197 LYS A CA 1
ATOM 1491 C C . LYS A 1 197 ? -7.564 4.254 -14.245 1.00 62.03 197 LYS A C 1
ATOM 1493 O O . LYS A 1 197 ? -7.678 4.772 -13.145 1.00 62.03 197 LYS A O 1
ATOM 1498 N N . SER A 1 198 ? -8.541 3.547 -14.806 1.00 64.12 198 SER A N 1
ATOM 1499 C CA . SER A 1 198 ? -9.832 3.379 -14.136 1.00 64.12 198 SER A CA 1
ATOM 1500 C C . SER A 1 198 ? -9.710 2.560 -12.845 1.00 64.12 198 SER A C 1
ATOM 1502 O O . SER A 1 198 ? -10.373 2.879 -11.862 1.00 64.12 198 SER A O 1
ATOM 1504 N N . LEU A 1 199 ? -8.820 1.563 -12.816 1.00 66.31 199 LEU A N 1
ATOM 1505 C CA . LEU A 1 199 ? -8.603 0.704 -11.655 1.00 66.31 199 LEU A CA 1
ATOM 1506 C C . LEU A 1 199 ? -7.771 1.407 -10.574 1.00 66.31 199 LEU A C 1
ATOM 1508 O O . LEU A 1 199 ? -8.174 1.412 -9.415 1.00 66.31 199 LEU A O 1
ATOM 1512 N N . PHE A 1 200 ? -6.669 2.063 -10.947 1.00 65.19 200 PHE A N 1
ATOM 1513 C CA . PHE A 1 200 ? -5.854 2.841 -10.011 1.00 65.19 200 PHE A CA 1
ATOM 1514 C C . PHE A 1 200 ? -6.624 4.033 -9.446 1.00 65.19 200 PHE A C 1
ATOM 1516 O O . PHE A 1 200 ? -6.671 4.186 -8.233 1.00 65.19 200 PHE A O 1
ATOM 1523 N N . ILE A 1 201 ? -7.306 4.826 -10.283 1.00 68.06 201 ILE A N 1
ATOM 1524 C CA . ILE A 1 201 ? -8.147 5.929 -9.793 1.00 68.06 201 ILE A CA 1
ATOM 1525 C C . ILE A 1 201 ? -9.277 5.384 -8.920 1.00 68.06 201 ILE A C 1
ATOM 1527 O O . ILE A 1 201 ? -9.535 5.945 -7.865 1.00 68.06 201 ILE A O 1
ATOM 1531 N N . GLY A 1 202 ? -9.927 4.284 -9.308 1.00 68.81 202 GLY A N 1
ATOM 1532 C CA . GLY A 1 202 ? -11.000 3.684 -8.515 1.00 68.81 202 GLY A CA 1
ATOM 1533 C C . GLY A 1 202 ? -10.536 3.240 -7.126 1.00 68.81 202 GLY A C 1
ATOM 1534 O O . GLY A 1 202 ? -11.177 3.579 -6.131 1.00 68.81 202 GLY A O 1
ATOM 1535 N N . ILE A 1 203 ? -9.406 2.533 -7.044 1.00 70.69 203 ILE A N 1
ATOM 1536 C CA . ILE A 1 203 ? -8.833 2.068 -5.773 1.00 70.69 203 ILE A CA 1
ATOM 1537 C C . ILE A 1 203 ? -8.346 3.258 -4.945 1.00 70.69 203 ILE A C 1
ATOM 1539 O O . ILE A 1 203 ? -8.722 3.375 -3.783 1.00 70.69 203 ILE A O 1
ATOM 1543 N N . SER A 1 204 ? -7.577 4.175 -5.533 1.00 67.19 204 SER A N 1
ATOM 1544 C CA . SER A 1 204 ? -7.051 5.345 -4.826 1.00 67.19 204 SER A CA 1
ATOM 1545 C C . SER A 1 204 ? -8.159 6.283 -4.347 1.00 67.19 204 SER A C 1
ATOM 1547 O O . SER A 1 204 ? -8.135 6.703 -3.196 1.00 67.19 204 SER A O 1
ATOM 1549 N N . CYS A 1 205 ? -9.174 6.574 -5.167 1.00 67.94 205 CYS A N 1
ATOM 1550 C CA . CYS A 1 205 ? -10.332 7.359 -4.734 1.00 67.94 205 CYS A CA 1
ATOM 1551 C C . CYS A 1 205 ? -11.147 6.628 -3.665 1.00 67.94 205 CYS A C 1
ATOM 1553 O O . CYS A 1 205 ? -11.614 7.269 -2.731 1.00 67.94 205 CYS A O 1
ATOM 1555 N N . GLY A 1 206 ? -11.306 5.307 -3.769 1.00 72.94 206 GLY A N 1
ATOM 1556 C CA . GLY A 1 206 ? -11.982 4.515 -2.742 1.00 72.94 206 GLY A CA 1
ATOM 1557 C C . GLY A 1 206 ? -11.267 4.587 -1.393 1.00 72.94 206 GLY A C 1
ATOM 1558 O O . GLY A 1 206 ? -11.915 4.794 -0.371 1.00 72.94 206 GLY A O 1
ATOM 1559 N N . VAL A 1 207 ? -9.936 4.479 -1.396 1.00 73.00 207 VAL A N 1
ATOM 1560 C CA . VAL A 1 207 ? -9.107 4.593 -0.188 1.00 73.00 207 VAL A CA 1
ATOM 1561 C C . VAL A 1 207 ? -9.148 6.015 0.382 1.00 73.00 207 VAL A C 1
ATOM 1563 O O . VAL A 1 207 ? -9.371 6.167 1.578 1.00 73.00 207 VAL A O 1
ATOM 1566 N N . LEU A 1 208 ? -9.042 7.050 -0.459 1.00 70.81 208 LEU A N 1
ATOM 1567 C CA . LEU A 1 208 ? -9.104 8.455 -0.030 1.00 70.81 208 LEU A CA 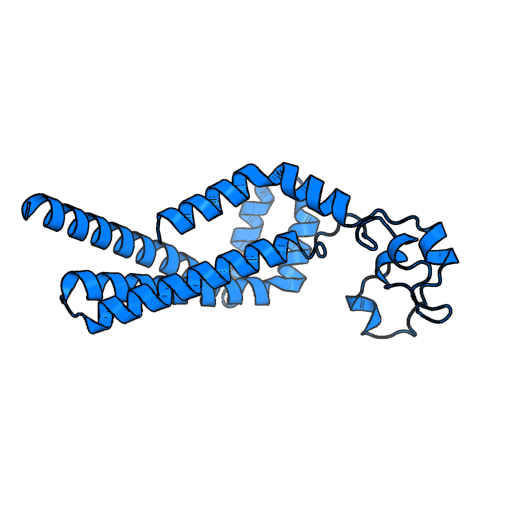1
ATOM 1568 C C . LEU A 1 208 ? -10.473 8.879 0.517 1.00 70.81 208 LEU A C 1
ATOM 1570 O O . LEU A 1 208 ? -10.532 9.728 1.392 1.00 70.81 208 LEU A O 1
ATOM 1574 N N . VAL A 1 209 ? -11.574 8.335 -0.008 1.00 72.38 209 VAL A N 1
ATOM 1575 C CA . VAL A 1 209 ? -12.927 8.600 0.522 1.00 72.38 209 VAL A CA 1
ATOM 1576 C C . VAL A 1 209 ? -13.157 7.870 1.848 1.00 72.38 209 VAL A C 1
ATOM 1578 O O . VAL A 1 209 ? -14.004 8.277 2.642 1.00 72.38 209 VAL A O 1
ATOM 1581 N N . PHE A 1 210 ? -12.445 6.765 2.064 1.00 69.44 210 PHE A N 1
ATOM 1582 C CA . PHE A 1 210 ? -12.562 5.960 3.270 1.00 69.44 210 PHE A CA 1
ATOM 1583 C C . PHE A 1 210 ? -11.690 6.473 4.430 1.00 69.44 210 PHE A C 1
ATOM 1585 O O . PHE A 1 210 ? -12.083 6.293 5.585 1.00 69.44 210 PHE A O 1
ATOM 1592 N N . GLN A 1 211 ? -10.533 7.076 4.133 1.00 71.12 211 GLN A N 1
ATOM 1593 C CA . GLN A 1 211 ? -9.686 7.793 5.101 1.00 71.12 211 GLN A CA 1
ATOM 1594 C C . GLN A 1 211 ? -10.343 9.095 5.575 1.00 71.12 211 GLN A C 1
ATOM 1596 O O . GLN A 1 211 ? -10.208 9.390 6.786 1.00 71.12 211 GLN A O 1
#

Foldseek 3Di:
DVVVVVVVLVVLLVVLVVQLVVLLVLLVVLVCLQPPPVVVVVVLVVVVVPDDPPVNVQVVVCCVVCVNVVSVVSNCRSVLRSVLSVLSNCVSPVVDVVSVVVSVVSLVVVLVVLVVVVCCPLVDDDDRPPFQAAAQFFQCVCPPVDQPDFGPCSLLVHDPVVPVDDDPHPGHHSVSSVVSRGGHVNVVSVVVCVVCVCVSCVVSVVSVVSD

Radius of gyration: 23.12 Å; Cα contacts (8 Å, |Δi|>4): 179; chains: 1; bounding box: 63×44×58 Å